Protein AF-A0A1V5XKZ0-F1 (afdb_monomer)

Solvent-accessible surface area (backbone atoms only — not comparable to full-atom values): 14444 Å² total; per-residue (Å²): 132,93,70,71,20,61,44,68,41,31,29,77,41,101,65,82,32,39,37,38,37,42,34,42,64,91,49,36,33,33,31,29,29,66,49,72,41,76,36,52,58,102,64,96,55,82,61,87,52,66,40,50,60,50,95,78,39,48,52,70,46,80,60,61,97,75,76,73,86,75,92,63,79,72,60,94,75,79,57,89,47,43,47,44,33,57,44,72,40,80,71,42,84,44,54,69,70,56,57,70,71,55,74,61,74,36,71,76,76,37,74,83,30,44,67,36,35,42,35,37,36,37,48,28,80,52,96,95,34,46,31,40,39,35,39,38,38,43,25,34,68,86,42,37,20,37,45,36,36,38,42,35,44,44,64,68,97,85,52,87,61,66,63,52,31,33,42,36,41,38,54,71,82,36,51,43,71,59,39,51,52,54,52,52,56,66,54,56,75,24,73,84,49,88,87,51,59,34,39,37,30,24,31,56,37,66,54,40,16,66,61,64,75,47,74,53,46,78,47,104,39,85,63,49,43,25,38,40,77,26,77,43,65,66,62,41,51,54,49,49,48,42,45,50,25,27,60,62,54,72,48,78,73,92,76,85,116

Radius of gyration: 18.71 Å; Cα contacts (8 Å, |Δi|>4): 512; chains: 1; bounding box: 61×32×50 Å

Foldseek 3Di:
DQDQQWAKFWDDDPDQKIWMWIGFQQFIKIWMFNDWAFDFAPDQAPDTHTQFCDPVQKDWDDDDPPPDDDPPPPPSPPHPGGATAGLIDDMDTDHVVVVVVDDHDCVPVQQRYQPKKKKKWAWAQDPNWIKIKMWMWGAGNVQKTKIKIKIFTDDPPPDDDSDTIMMIGMDPIDGNLVSLVVVLVSRVNRQPDLADKMKMFMPVQVSLCQLQVHSADADPGRGRRHMDIHNHPVSVVVSSVSVSCSSSVNDDDPPPD

Sequence (257 aa):
MNMNPLEVKAKQGQGNYTEIIIKIGSTVVGTRFDELIPCHFPIQTSQPVYVEIPPSGSKGSTSSFFAETAASSFPENDYPHSIRFPLYQRQENISLCHWEAFVSDASMALSQVPVIAIAAGALCLEADAVVRKYSVLPVWNDTSSVLVRLAVMQNQLSEASLNPPWQMTVSEGMPLCMGMEQFENNLAAADGNPQSPFELHFTPWLLGARLLGSEGKPIAHRVWQRAWTFDSAEEFFAALRRITGSLRGTVLPKDAA

pLDDT: mean 85.82, std 16.09, range [31.39, 98.38]

Mean predicted aligned error: 6.95 Å

Secondary structure (DSSP, 8-state):
----SEEEEEEE-SS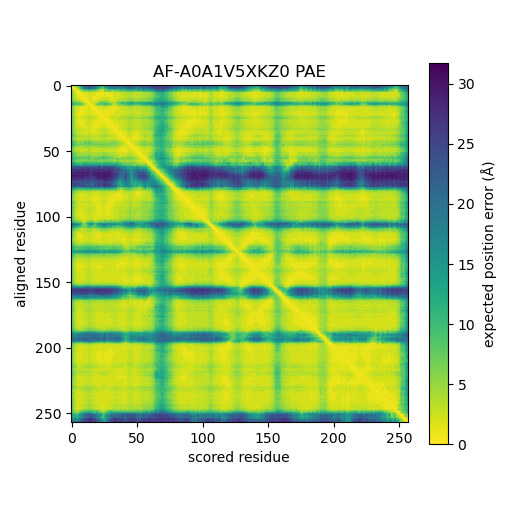S-EEEEEEETTEEEEEEES-EEE-B-S---SS--B-B--TTSEEEE---TT---------TTS-TTBPEEE--EEEEE--HHHHHHPPP--TTTTTTS-SEEEEEEEEEEETTEEEEEEEEEEE-TTSEE--EEEEEEEP-TT---SS--EEEEEPPPEEHHHHHHHHHHHHHTTTT-TTS-EEEEEESHHHHHHHHTS--EE-S-SS--EEEEESSHHHHHHHHHHHHHHHHT----TT--

Nearest PDB structures (foldseek):
  2erv-assembly1_A  TM=3.338E-01  e=1.791E+00  Pseudomonas aeruginosa
  6h3i-assembly1_F  TM=4.591E-01  e=3.980E+00  Flavobacterium johnsoniae
  2erv-assembly2_B  TM=2.990E-01  e=3.354E+00  Pseudomonas aeruginosa
  6ehc-assembly1_A  TM=2.347E-01  e=4.460E+00  Vibrio cholerae O395

Structure (mmCIF, N/CA/C/O backbone):
data_AF-A0A1V5XKZ0-F1
#
_entry.id   AF-A0A1V5XKZ0-F1
#
loop_
_atom_site.group_PDB
_atom_site.id
_atom_site.type_symbol
_atom_site.label_atom_id
_atom_site.label_alt_id
_atom_site.label_comp_id
_atom_site.label_asym_id
_atom_site.label_entity_id
_atom_site.label_seq_id
_atom_site.pdbx_PDB_ins_code
_atom_site.Cartn_x
_atom_site.Cartn_y
_atom_site.Cartn_z
_atom_site.occupancy
_atom_site.B_iso_or_equiv
_atom_site.auth_seq_id
_atom_site.auth_comp_id
_atom_site.auth_asym_id
_atom_site.auth_atom_id
_atom_site.pdbx_PDB_model_num
ATOM 1 N N . MET A 1 1 ? -24.364 13.087 -3.697 1.00 44.19 1 MET A N 1
ATOM 2 C CA . MET A 1 1 ? -23.698 13.089 -2.378 1.00 44.19 1 MET A CA 1
ATOM 3 C C . MET A 1 1 ? -22.302 12.534 -2.584 1.00 44.19 1 MET A C 1
ATOM 5 O O . MET A 1 1 ? -22.200 11.428 -3.096 1.00 44.19 1 MET A O 1
ATOM 9 N N . ASN A 1 2 ? -21.257 13.298 -2.262 1.00 46.00 2 ASN A N 1
ATOM 10 C CA . ASN A 1 2 ? -19.877 12.807 -2.291 1.00 46.00 2 ASN A CA 1
ATOM 11 C C . ASN A 1 2 ? -19.675 11.905 -1.071 1.00 46.00 2 ASN A C 1
ATOM 13 O O . ASN A 1 2 ? -19.368 12.394 0.012 1.00 46.00 2 ASN A O 1
ATOM 17 N N . MET A 1 3 ? -19.935 10.608 -1.218 1.00 62.16 3 MET A N 1
ATOM 18 C CA . MET A 1 3 ? -19.517 9.641 -0.210 1.00 62.16 3 MET A CA 1
ATOM 19 C C . MET A 1 3 ? -18.026 9.401 -0.400 1.00 62.16 3 MET A C 1
ATOM 21 O O . MET A 1 3 ? -17.629 8.871 -1.435 1.00 62.16 3 MET A O 1
ATOM 25 N N . ASN A 1 4 ? -17.215 9.802 0.580 1.00 75.62 4 ASN A N 1
ATOM 26 C CA . ASN A 1 4 ? -15.828 9.363 0.645 1.00 75.62 4 ASN A CA 1
ATOM 27 C C . ASN A 1 4 ? -15.840 7.832 0.743 1.00 75.62 4 ASN A C 1
ATOM 29 O O . ASN A 1 4 ? -16.394 7.292 1.699 1.00 75.62 4 ASN A O 1
ATOM 33 N N . PRO A 1 5 ? -15.302 7.120 -0.255 1.00 86.81 5 PRO A N 1
ATOM 34 C CA . PRO A 1 5 ? -15.421 5.670 -0.323 1.00 86.81 5 PRO A CA 1
ATOM 35 C C . PRO A 1 5 ? -14.547 4.971 0.715 1.00 86.81 5 PRO A C 1
ATOM 37 O O . PRO A 1 5 ? -14.863 3.841 1.064 1.00 86.81 5 PRO A O 1
ATOM 40 N N . LEU A 1 6 ? -13.494 5.636 1.204 1.00 94.19 6 LEU A N 1
ATOM 41 C CA . LEU A 1 6 ? -12.669 5.214 2.331 1.00 94.19 6 LEU A CA 1
ATOM 42 C C . LEU A 1 6 ? -13.085 5.997 3.578 1.00 94.19 6 LEU A C 1
ATOM 44 O O . LEU A 1 6 ? -12.958 7.220 3.623 1.00 94.19 6 LEU A O 1
ATOM 48 N N . GLU A 1 7 ? -13.532 5.279 4.599 1.00 95.00 7 GLU A N 1
ATOM 49 C CA . GLU A 1 7 ? -13.816 5.829 5.918 1.00 95.00 7 GLU A CA 1
ATOM 50 C C . GLU A 1 7 ? -13.025 5.050 6.967 1.00 95.00 7 GLU A C 1
ATOM 52 O O . GLU A 1 7 ? -12.935 3.820 6.919 1.00 95.00 7 GLU A O 1
ATOM 57 N N . VAL A 1 8 ? -12.469 5.763 7.943 1.00 95.56 8 VAL A N 1
ATOM 58 C CA . VAL A 1 8 ? -11.684 5.158 9.019 1.00 95.56 8 VAL A CA 1
ATOM 59 C C . VAL A 1 8 ? -12.182 5.661 10.359 1.00 95.56 8 VAL A C 1
ATOM 61 O O . VAL A 1 8 ? -12.339 6.862 10.568 1.00 95.56 8 VAL A O 1
ATOM 64 N N . LYS A 1 9 ? -12.399 4.726 11.279 1.00 95.50 9 LYS A N 1
ATOM 65 C CA . LYS A 1 9 ? -12.635 5.021 12.688 1.00 95.50 9 LYS A CA 1
ATOM 66 C C . LYS A 1 9 ? -11.536 4.370 13.497 1.00 95.50 9 LYS A C 1
ATOM 68 O O . LYS A 1 9 ? -11.186 3.218 13.254 1.00 95.50 9 LYS A O 1
ATOM 73 N N . ALA A 1 10 ? -11.025 5.095 14.476 1.00 95.50 10 ALA A N 1
ATOM 74 C CA . ALA A 1 10 ? -10.054 4.554 15.404 1.00 95.50 10 ALA A CA 1
ATOM 75 C C . ALA A 1 10 ? -10.334 5.005 16.824 1.00 95.50 10 ALA A C 1
ATOM 77 O O . ALA A 1 10 ? -10.844 6.111 17.054 1.00 95.50 10 ALA A O 1
ATOM 78 N N . LYS A 1 11 ? -9.979 4.129 17.756 1.00 94.00 11 LYS A N 1
ATOM 79 C CA . LYS A 1 11 ? -9.994 4.435 19.176 1.00 94.00 11 LYS A CA 1
ATOM 80 C C . LYS A 1 11 ? -8.808 3.811 19.890 1.00 94.00 11 LYS A C 1
ATOM 82 O O . LYS A 1 11 ? -8.291 2.774 19.462 1.00 94.00 11 LYS A O 1
ATOM 87 N N . GLN A 1 12 ? -8.390 4.425 20.988 1.00 94.00 12 GLN A N 1
ATOM 88 C CA . GLN A 1 12 ? -7.375 3.816 21.839 1.00 94.00 12 GLN A CA 1
ATOM 89 C C . GLN A 1 12 ? -7.975 2.603 22.567 1.00 94.00 12 GLN A C 1
ATOM 91 O O . GLN A 1 12 ? -9.005 2.704 23.233 1.00 94.00 12 GLN A O 1
ATOM 96 N N . GLY A 1 13 ? -7.349 1.435 22.419 1.00 88.50 13 GLY A N 1
ATOM 97 C CA . GLY A 1 13 ? -7.773 0.216 23.100 1.00 88.50 13 GLY A CA 1
ATOM 98 C C . GLY A 1 13 ? -7.395 0.211 24.582 1.00 88.50 13 GLY A C 1
ATOM 99 O O . GLY A 1 13 ? -6.635 1.053 25.060 1.00 88.50 13 GLY A O 1
ATOM 100 N N . GLN A 1 14 ? -7.886 -0.784 25.326 1.00 84.31 14 GLN A N 1
ATOM 101 C CA . GLN A 1 14 ? -7.415 -1.036 26.693 1.00 84.31 14 GLN A CA 1
ATOM 102 C C . GLN A 1 14 ? -5.980 -1.593 26.649 1.00 84.31 14 GLN A C 1
ATOM 104 O O . GLN A 1 14 ? -5.778 -2.803 26.564 1.00 84.31 14 GLN A O 1
ATOM 109 N N . GLY A 1 15 ? -4.988 -0.699 26.638 1.00 83.94 15 GLY A N 1
ATOM 110 C CA . GLY A 1 15 ? -3.559 -0.995 26.499 1.00 83.94 15 GLY A CA 1
ATOM 111 C C . GLY A 1 15 ? -2.843 0.009 25.585 1.00 83.94 15 GLY A C 1
ATOM 112 O O . GLY A 1 15 ? -3.398 1.043 25.217 1.00 83.94 15 GLY A O 1
ATOM 113 N N . ASN A 1 16 ? -1.614 -0.313 25.174 1.00 90.19 16 ASN A N 1
ATOM 114 C CA . ASN A 1 16 ? -0.818 0.512 24.251 1.00 90.19 16 ASN A CA 1
ATOM 115 C C . ASN A 1 16 ? -1.093 0.175 22.772 1.00 90.19 16 ASN A C 1
ATOM 117 O O . ASN A 1 16 ? -0.177 0.194 21.960 1.00 90.19 16 ASN A O 1
ATOM 121 N N . TYR A 1 17 ? -2.337 -0.166 22.419 1.00 94.00 17 TYR A N 1
ATOM 122 C CA . TYR A 1 17 ? -2.725 -0.440 21.032 1.00 94.00 17 TYR A CA 1
ATOM 123 C C . TYR A 1 17 ? -3.871 0.459 20.579 1.00 94.00 17 TYR A C 1
ATOM 125 O O . TYR A 1 17 ? -4.724 0.864 21.368 1.00 94.00 17 TYR A O 1
ATOM 133 N N . THR A 1 18 ? -3.914 0.719 19.282 1.00 95.19 18 THR A N 1
ATOM 134 C CA . THR A 1 18 ? -4.993 1.425 18.602 1.00 95.19 18 THR A CA 1
ATOM 135 C C . THR A 1 18 ? -5.876 0.407 17.889 1.00 95.19 18 THR A C 1
ATOM 137 O O . THR A 1 18 ? -5.391 -0.384 17.077 1.00 95.19 18 THR A O 1
ATOM 140 N N . GLU A 1 19 ? -7.174 0.412 18.193 1.00 96.25 19 GLU A N 1
ATOM 141 C CA . GLU A 1 19 ? -8.182 -0.288 17.392 1.00 96.25 19 GLU A CA 1
ATOM 142 C C . GLU A 1 19 ? -8.566 0.597 16.217 1.00 96.25 19 GLU A C 1
ATOM 144 O O . GLU A 1 19 ? -8.837 1.787 16.387 1.00 96.25 19 GLU A O 1
ATOM 149 N N . ILE A 1 20 ? -8.616 0.012 15.028 1.00 96.50 20 ILE A N 1
ATOM 150 C CA . ILE A 1 20 ? -8.974 0.712 13.803 1.00 96.50 20 ILE A CA 1
ATOM 151 C C . ILE A 1 20 ? -9.939 -0.152 13.006 1.00 96.50 20 ILE A C 1
ATOM 153 O O . ILE A 1 20 ? -9.721 -1.346 12.795 1.00 96.50 20 ILE A O 1
ATOM 157 N N . ILE A 1 21 ? -11.024 0.468 12.568 1.00 97.19 21 ILE A N 1
ATOM 158 C CA . ILE A 1 21 ? -11.946 -0.119 11.611 1.00 97.19 21 ILE A CA 1
ATOM 159 C C . ILE A 1 21 ? -11.829 0.696 10.328 1.00 97.19 21 ILE A C 1
ATOM 161 O O . ILE A 1 21 ? -11.804 1.928 10.355 1.00 97.19 21 ILE A O 1
ATOM 165 N N . ILE A 1 22 ? -11.707 -0.005 9.208 1.00 97.38 22 ILE A N 1
ATOM 166 C CA . ILE A 1 22 ? -11.555 0.578 7.881 1.00 97.38 22 ILE A CA 1
ATOM 167 C C . ILE A 1 22 ? -12.728 0.101 7.039 1.00 97.38 22 ILE A C 1
ATOM 169 O O . ILE A 1 22 ? -12.960 -1.104 6.906 1.00 97.38 22 ILE A O 1
ATOM 173 N N . LYS A 1 23 ? -13.459 1.054 6.467 1.00 96.62 23 LYS A N 1
ATOM 174 C CA . LYS A 1 23 ? -14.587 0.809 5.576 1.00 96.62 23 LYS A CA 1
ATOM 175 C C . LYS A 1 23 ? -14.255 1.296 4.169 1.00 96.62 23 LYS A C 1
ATOM 177 O O . LYS A 1 23 ? -13.906 2.459 3.989 1.00 96.62 23 LYS A O 1
ATOM 182 N N . ILE A 1 24 ? -14.390 0.404 3.185 1.00 95.12 24 ILE A N 1
ATOM 183 C CA . ILE A 1 24 ? -14.341 0.717 1.752 1.00 95.12 24 ILE A CA 1
ATOM 184 C C . ILE A 1 24 ? -15.622 0.212 1.090 1.00 95.12 24 ILE A C 1
ATOM 186 O O . ILE A 1 24 ? -15.827 -0.998 0.960 1.00 95.12 24 ILE A O 1
ATOM 190 N N . GLY A 1 25 ? -16.497 1.128 0.672 1.00 90.62 25 GLY A N 1
ATOM 191 C CA . GLY A 1 25 ? -17.820 0.757 0.161 1.00 90.62 25 GLY A CA 1
ATOM 192 C C . GLY A 1 25 ? -18.614 -0.033 1.210 1.00 90.62 25 GLY A C 1
ATOM 193 O O . GLY A 1 25 ? -18.912 0.492 2.281 1.00 90.62 25 GLY A O 1
ATOM 194 N N . SER A 1 26 ? -18.943 -1.297 0.927 1.00 90.06 26 SER A N 1
ATOM 195 C CA . SER A 1 26 ? -19.587 -2.211 1.889 1.00 90.06 26 SER A CA 1
ATOM 196 C C . SER A 1 26 ? -18.605 -3.103 2.658 1.00 90.06 26 SER A C 1
ATOM 198 O O . SER A 1 26 ? -19.022 -3.870 3.524 1.00 90.06 26 SER A O 1
ATOM 200 N N . THR A 1 27 ? -17.319 -3.075 2.309 1.00 94.94 27 THR A N 1
ATOM 201 C CA . THR A 1 27 ? -16.299 -3.893 2.967 1.00 94.94 27 THR A CA 1
ATOM 202 C C . THR A 1 27 ? -15.861 -3.192 4.236 1.00 94.94 27 THR A C 1
ATOM 204 O O . THR A 1 27 ? -15.415 -2.050 4.177 1.00 94.94 27 THR A O 1
ATOM 207 N N . VAL A 1 28 ? -15.957 -3.878 5.373 1.00 97.25 28 VAL A N 1
ATOM 208 C CA . VAL A 1 28 ? -15.540 -3.352 6.673 1.00 97.25 28 VAL A CA 1
ATOM 209 C C . VAL A 1 28 ? -14.592 -4.353 7.324 1.00 97.25 28 VAL A C 1
ATOM 211 O O . VAL A 1 28 ? -14.949 -5.511 7.549 1.00 97.25 28 VAL A O 1
ATOM 214 N N . VAL A 1 29 ? -13.377 -3.903 7.623 1.00 98.25 29 VAL A N 1
ATOM 215 C CA . VAL A 1 29 ? -12.345 -4.700 8.293 1.00 98.25 29 VAL A CA 1
ATOM 216 C C . VAL A 1 29 ? -11.951 -4.017 9.591 1.00 98.25 29 VAL A C 1
ATOM 218 O O . VAL A 1 29 ? -11.651 -2.826 9.607 1.00 98.25 29 VAL A O 1
ATOM 221 N N . GLY A 1 30 ? -11.952 -4.785 10.674 1.00 98.00 30 GLY A N 1
ATOM 222 C CA . GLY A 1 30 ? -11.417 -4.399 11.972 1.00 98.00 30 GLY A CA 1
ATOM 223 C C . GLY A 1 30 ? -10.013 -4.953 12.132 1.00 98.00 30 GLY A C 1
ATOM 224 O O . GLY A 1 30 ? -9.708 -6.058 11.688 1.00 98.00 30 GLY A O 1
ATOM 225 N N . THR A 1 31 ? -9.136 -4.170 12.738 1.00 97.81 31 THR A N 1
ATOM 226 C CA . THR A 1 31 ? -7.778 -4.584 13.070 1.00 97.81 31 THR A CA 1
ATOM 227 C C . THR A 1 31 ? -7.273 -3.746 14.236 1.00 97.81 31 THR A C 1
ATOM 229 O O . THR A 1 31 ? -7.920 -2.802 14.693 1.00 97.81 31 THR A O 1
ATOM 232 N N . ARG A 1 32 ? -6.086 -4.075 14.730 1.00 96.50 32 ARG A N 1
ATOM 233 C CA . ARG A 1 32 ? -5.374 -3.237 15.692 1.00 96.50 32 ARG A CA 1
ATOM 234 C C . ARG A 1 32 ? -3.886 -3.185 15.395 1.00 96.50 32 ARG A C 1
ATOM 236 O O . ARG A 1 32 ? -3.375 -4.050 14.686 1.00 96.50 32 ARG A O 1
ATOM 243 N N . PHE A 1 33 ? -3.204 -2.199 15.954 1.00 96.75 33 PHE A N 1
ATOM 244 C CA . PHE A 1 33 ? -1.746 -2.116 15.956 1.00 96.75 33 PHE A CA 1
ATOM 245 C C . PHE A 1 33 ? -1.263 -1.444 17.246 1.00 96.75 33 PHE A C 1
ATOM 247 O O . PHE A 1 33 ? -1.937 -0.572 17.784 1.00 96.75 33 PHE A O 1
ATOM 254 N N . ASP A 1 34 ? -0.109 -1.862 17.745 1.00 95.12 34 ASP A N 1
ATOM 255 C CA . ASP A 1 34 ? 0.613 -1.292 18.894 1.00 95.12 34 ASP A CA 1
ATOM 256 C C . ASP A 1 34 ? 2.014 -0.789 18.514 1.00 95.12 34 ASP A C 1
ATOM 258 O O . ASP A 1 34 ? 2.705 -0.167 19.318 1.00 95.12 34 ASP A O 1
ATOM 262 N N . GLU A 1 35 ? 2.425 -1.029 17.269 1.00 95.00 35 GLU A N 1
ATOM 263 C CA . GLU A 1 35 ? 3.752 -0.723 16.756 1.00 95.00 35 GLU A CA 1
ATOM 264 C C . GLU A 1 35 ? 3.641 -0.044 15.383 1.00 95.00 35 GLU A C 1
ATOM 266 O O . GLU A 1 35 ? 2.876 -0.474 14.511 1.00 95.00 35 GLU A O 1
ATOM 271 N N . LEU A 1 36 ? 4.436 1.012 15.187 1.00 95.06 36 LEU A N 1
ATOM 272 C CA . LEU A 1 36 ? 4.672 1.640 13.889 1.00 95.06 36 LEU A CA 1
ATOM 273 C C . LEU A 1 36 ? 6.102 1.329 13.449 1.00 95.06 36 LEU A C 1
ATOM 275 O O . LEU A 1 36 ? 7.051 1.744 14.118 1.00 95.06 36 LEU A O 1
ATOM 279 N N . ILE A 1 37 ? 6.278 0.672 12.308 1.00 94.81 37 ILE A N 1
ATOM 280 C CA . ILE A 1 37 ? 7.601 0.271 11.806 1.00 94.81 37 ILE A CA 1
ATOM 281 C C . ILE A 1 37 ? 7.936 0.970 10.490 1.00 94.81 37 ILE A C 1
ATOM 283 O O . ILE A 1 37 ? 7.023 1.205 9.696 1.00 94.81 37 ILE A O 1
ATOM 287 N N . PRO A 1 38 ? 9.210 1.302 10.216 1.00 93.94 38 PRO A N 1
ATOM 288 C CA . PRO A 1 38 ? 9.620 1.727 8.883 1.00 93.94 38 PRO A CA 1
ATOM 289 C C . PRO A 1 38 ? 9.199 0.682 7.845 1.00 93.94 38 PRO A C 1
ATOM 291 O O . PRO A 1 38 ? 9.487 -0.508 7.991 1.00 93.94 38 PRO A O 1
ATOM 294 N N . CYS A 1 39 ? 8.486 1.112 6.808 1.00 93.56 39 CYS A N 1
ATOM 295 C CA . CYS A 1 39 ? 8.091 0.215 5.732 1.00 93.56 39 CYS A CA 1
ATOM 296 C C . CYS A 1 39 ? 9.188 0.146 4.680 1.00 93.56 39 CYS A C 1
ATOM 298 O O . CYS A 1 39 ? 9.821 1.149 4.364 1.00 93.56 39 CYS A O 1
ATOM 300 N N . HIS A 1 40 ? 9.399 -1.039 4.129 1.00 94.44 40 HIS A N 1
ATOM 301 C CA . HIS A 1 40 ? 10.309 -1.272 3.023 1.00 94.44 40 HIS A CA 1
ATOM 302 C C . HIS A 1 40 ? 9.530 -1.770 1.813 1.00 94.44 40 HIS A C 1
ATOM 304 O O . HIS A 1 40 ? 8.434 -2.322 1.939 1.00 94.44 40 HIS A O 1
ATOM 310 N N . PHE A 1 41 ? 10.068 -1.527 0.621 1.00 95.25 41 PHE A N 1
ATOM 311 C CA . PHE A 1 41 ? 9.483 -2.062 -0.598 1.00 95.25 41 PHE A CA 1
ATOM 312 C C . PHE A 1 41 ? 9.446 -3.603 -0.518 1.00 95.25 41 PHE A C 1
ATOM 314 O O . PHE A 1 41 ? 10.365 -4.202 0.052 1.00 95.25 41 PHE A O 1
ATOM 321 N N . PRO A 1 42 ? 8.412 -4.263 -1.078 1.00 92.81 42 PRO A N 1
ATOM 322 C CA . PRO A 1 42 ? 8.283 -5.723 -1.084 1.00 92.81 42 PRO A CA 1
ATOM 323 C C . PRO A 1 42 ? 9.240 -6.363 -2.105 1.00 92.81 42 PRO A C 1
ATOM 325 O O . PRO A 1 42 ? 8.823 -7.021 -3.053 1.00 92.81 42 PRO A O 1
ATOM 328 N N . ILE A 1 43 ? 10.540 -6.133 -1.943 1.00 89.12 43 ILE A N 1
ATOM 329 C CA . ILE A 1 43 ? 11.585 -6.589 -2.861 1.00 89.12 43 ILE A CA 1
ATOM 330 C C . ILE A 1 43 ? 12.573 -7.478 -2.126 1.00 89.12 43 ILE A C 1
ATOM 332 O O . ILE A 1 43 ? 12.806 -7.323 -0.928 1.00 89.12 43 ILE A O 1
ATOM 336 N N . GLN A 1 44 ? 13.176 -8.403 -2.863 1.00 82.38 44 GLN A N 1
ATOM 337 C CA . GLN A 1 44 ? 14.261 -9.231 -2.357 1.00 82.38 44 GLN A CA 1
ATOM 338 C C . GLN A 1 44 ? 15.593 -8.593 -2.751 1.00 82.38 44 GLN A C 1
ATOM 340 O O . GLN A 1 44 ? 16.054 -8.734 -3.880 1.00 82.38 44 GLN A O 1
ATOM 345 N N . THR A 1 45 ? 16.195 -7.871 -1.814 1.00 80.81 45 THR A N 1
ATOM 346 C CA . THR A 1 45 ? 17.528 -7.263 -1.925 1.00 80.81 45 THR A CA 1
ATOM 347 C C . THR A 1 45 ? 18.350 -7.634 -0.695 1.00 80.81 45 THR A C 1
ATOM 349 O O . THR A 1 45 ? 17.788 -8.022 0.330 1.00 80.81 45 THR A O 1
ATOM 352 N N . SER A 1 46 ? 19.683 -7.531 -0.766 1.00 79.44 46 SER A N 1
ATOM 353 C CA . SER A 1 46 ? 20.534 -7.866 0.390 1.00 79.44 46 SER A CA 1
ATOM 354 C C . SER A 1 46 ? 20.304 -6.934 1.593 1.00 79.44 46 SER A C 1
ATOM 356 O O . SER A 1 46 ? 20.486 -7.337 2.741 1.00 79.44 46 SER A O 1
ATOM 358 N N . GLN A 1 47 ? 19.854 -5.704 1.326 1.00 83.06 47 GLN A N 1
ATOM 359 C CA . GLN A 1 47 ? 19.453 -4.707 2.315 1.00 83.06 47 GLN A CA 1
ATOM 360 C C . GLN A 1 47 ? 18.055 -4.169 1.991 1.00 83.06 47 GLN A C 1
ATOM 362 O O . GLN A 1 47 ? 17.739 -4.006 0.809 1.00 83.06 47 GLN A O 1
ATOM 367 N N . PRO A 1 48 ? 17.214 -3.872 2.998 1.00 87.81 48 PRO A N 1
ATOM 368 C CA . PRO A 1 48 ? 15.885 -3.323 2.764 1.00 87.81 48 PRO A CA 1
ATOM 369 C C . PRO A 1 48 ? 15.973 -1.926 2.140 1.00 87.81 48 PRO A C 1
ATOM 371 O O . PRO A 1 48 ? 16.724 -1.068 2.602 1.00 87.81 48 PRO A O 1
ATOM 374 N N . VAL A 1 49 ? 15.157 -1.677 1.116 1.00 90.81 49 VAL A N 1
ATOM 375 C CA . VAL A 1 49 ? 14.939 -0.328 0.580 1.00 90.81 49 VAL A CA 1
ATOM 376 C C . VAL A 1 49 ? 13.690 0.236 1.245 1.00 90.81 49 VAL A C 1
ATOM 378 O O . VAL A 1 49 ? 12.594 -0.282 1.034 1.00 90.81 49 VAL A O 1
ATOM 381 N N . TYR A 1 50 ? 13.847 1.265 2.076 1.00 93.56 50 TYR A N 1
ATOM 382 C CA . TYR A 1 50 ? 12.736 1.867 2.815 1.00 93.56 50 TYR A CA 1
ATOM 383 C C . TYR A 1 50 ? 11.841 2.721 1.914 1.00 93.56 50 TYR A C 1
ATOM 385 O O . TYR A 1 50 ? 12.306 3.359 0.977 1.00 93.56 50 TYR A O 1
ATOM 393 N N . VAL A 1 51 ? 10.545 2.745 2.208 1.00 95.25 51 VAL A N 1
ATOM 394 C CA . VAL A 1 51 ? 9.586 3.675 1.612 1.00 95.25 51 VAL A CA 1
ATOM 395 C C . VAL A 1 51 ? 9.746 5.012 2.332 1.00 95.25 51 VAL A C 1
ATOM 397 O O . VAL A 1 51 ? 9.489 5.105 3.532 1.00 95.25 51 VAL A O 1
ATOM 400 N N . GLU A 1 52 ? 10.186 6.046 1.621 1.00 94.12 52 GLU A N 1
ATOM 401 C CA . GLU A 1 52 ? 10.511 7.350 2.208 1.00 94.12 52 GLU A CA 1
ATOM 402 C C . GLU A 1 52 ? 10.102 8.516 1.298 1.00 94.12 52 GLU A C 1
ATOM 404 O O . GLU A 1 52 ? 9.911 8.348 0.092 1.00 94.12 52 GLU A O 1
ATOM 409 N N . ILE A 1 53 ? 9.971 9.707 1.891 1.00 91.50 53 ILE A N 1
ATOM 410 C CA . ILE A 1 53 ? 9.732 10.970 1.178 1.00 91.50 53 ILE A CA 1
ATOM 411 C C . ILE A 1 53 ? 11.043 11.773 1.194 1.00 91.50 53 ILE A C 1
ATOM 413 O O . ILE A 1 53 ? 11.276 12.539 2.132 1.00 91.50 53 ILE A O 1
ATOM 417 N N . PRO A 1 54 ? 11.949 11.588 0.216 1.00 87.31 54 PRO A N 1
ATOM 418 C CA . PRO A 1 54 ? 13.214 12.317 0.193 1.00 87.31 54 PRO A CA 1
ATOM 419 C C . PRO A 1 54 ? 12.981 13.837 0.095 1.00 87.31 54 PRO A C 1
ATOM 421 O O . PRO A 1 54 ? 12.118 14.260 -0.676 1.00 87.31 54 PRO A O 1
ATOM 424 N N . PRO A 1 55 ? 13.782 14.679 0.781 1.00 86.69 55 PRO A N 1
ATOM 425 C CA . PRO A 1 55 ? 13.634 16.140 0.730 1.00 86.69 55 PRO A CA 1
ATOM 426 C C . PRO A 1 55 ? 13.711 16.734 -0.685 1.00 86.69 55 PRO A C 1
ATOM 428 O O . PRO A 1 55 ? 13.085 17.748 -0.970 1.00 86.69 55 PRO A O 1
ATOM 431 N N . SER A 1 56 ? 14.468 16.095 -1.580 1.00 87.50 56 SER A N 1
ATOM 432 C CA . SER A 1 56 ? 14.637 16.465 -2.992 1.00 87.50 56 SER A CA 1
ATOM 433 C C . SER A 1 56 ? 13.591 15.849 -3.932 1.00 87.50 56 SER A C 1
ATOM 435 O O . SER A 1 56 ? 13.728 15.967 -5.147 1.00 87.50 56 SER A O 1
ATOM 437 N N . GLY A 1 57 ? 12.605 15.106 -3.417 1.00 89.38 57 GLY A N 1
ATOM 438 C CA . GLY A 1 57 ? 11.628 14.363 -4.228 1.00 89.38 57 GLY A CA 1
ATOM 439 C C . GLY A 1 57 ? 12.192 13.118 -4.936 1.00 89.38 57 GLY A C 1
ATOM 440 O O . GLY A 1 57 ? 11.447 12.319 -5.502 1.00 89.38 57 GLY A O 1
ATOM 441 N N . SER A 1 58 ? 13.508 12.903 -4.885 1.00 90.38 58 SER A N 1
ATOM 442 C CA . SER A 1 58 ? 14.176 11.727 -5.446 1.00 90.38 58 SER A CA 1
ATOM 443 C C . SER A 1 58 ? 15.438 11.359 -4.668 1.00 90.38 58 SER A C 1
ATOM 445 O O . SER A 1 58 ? 16.067 12.215 -4.045 1.00 90.38 58 SER A O 1
ATOM 447 N N . LYS A 1 59 ? 15.800 10.076 -4.704 1.00 89.88 59 LYS A N 1
ATOM 448 C CA . LYS A 1 59 ? 17.013 9.503 -4.105 1.00 89.88 59 LYS A CA 1
ATOM 449 C C . LYS A 1 59 ? 17.451 8.310 -4.945 1.00 89.88 59 LYS A C 1
ATOM 451 O O . LYS A 1 59 ? 16.606 7.602 -5.475 1.00 89.88 59 LYS A O 1
ATOM 456 N N . GLY A 1 60 ? 18.743 8.049 -5.069 1.00 83.06 60 GLY A N 1
ATOM 457 C CA . GLY A 1 60 ? 19.227 6.865 -5.776 1.00 83.06 60 GLY A CA 1
ATOM 458 C C . GLY A 1 60 ? 20.467 6.285 -5.123 1.00 83.06 60 GLY A C 1
ATOM 459 O O . GLY A 1 60 ? 21.158 6.969 -4.368 1.00 83.06 60 GLY A O 1
ATOM 460 N N . SER A 1 61 ? 20.740 5.025 -5.432 1.00 80.62 61 SER A N 1
ATOM 461 C CA . SER A 1 61 ? 21.994 4.359 -5.118 1.00 80.62 61 SER A CA 1
ATOM 462 C C . SER A 1 61 ? 22.641 3.908 -6.417 1.00 80.62 61 SER A C 1
ATOM 464 O O . SER A 1 61 ? 22.098 3.083 -7.154 1.00 80.62 61 SER A O 1
ATOM 466 N N . THR A 1 62 ? 23.809 4.470 -6.707 1.00 71.00 62 THR A N 1
ATOM 467 C CA . THR A 1 62 ? 24.713 3.942 -7.722 1.00 71.00 62 THR A CA 1
ATOM 468 C C . THR A 1 62 ? 25.575 2.894 -7.034 1.00 71.00 62 THR A C 1
ATOM 470 O O . THR A 1 62 ? 26.453 3.248 -6.245 1.00 71.00 62 THR A O 1
ATOM 473 N N . SER A 1 63 ? 25.312 1.612 -7.270 1.00 59.84 63 SER A N 1
ATOM 474 C CA . SER A 1 63 ? 26.136 0.544 -6.706 1.00 59.84 63 SER A CA 1
ATOM 475 C C . SER A 1 63 ? 27.570 0.674 -7.217 1.00 59.84 63 SER A C 1
ATOM 477 O O . SER A 1 63 ? 27.866 0.339 -8.362 1.00 59.84 63 SER A O 1
ATOM 479 N N . SER A 1 64 ? 28.476 1.173 -6.377 1.00 49.41 64 SER A N 1
ATOM 480 C CA . SER A 1 64 ? 29.908 1.072 -6.638 1.00 49.41 64 SER A CA 1
ATOM 481 C C . SER A 1 64 ? 30.322 -0.382 -6.437 1.00 49.41 64 SER A C 1
ATOM 483 O O . SER A 1 64 ? 30.166 -0.923 -5.344 1.00 49.41 64 SER A O 1
ATOM 485 N N . PHE A 1 65 ? 30.897 -0.990 -7.476 1.00 46.84 65 PHE A N 1
ATOM 486 C CA . PHE A 1 65 ? 31.424 -2.364 -7.507 1.00 46.84 65 PHE A CA 1
ATOM 487 C C . PHE A 1 65 ? 32.463 -2.696 -6.405 1.00 46.84 65 PHE A C 1
ATOM 489 O O . PHE A 1 65 ? 32.884 -3.840 -6.299 1.00 46.84 65 PHE A O 1
ATOM 496 N N . PHE A 1 66 ? 32.857 -1.726 -5.568 1.00 45.88 66 PHE A N 1
ATOM 497 C CA . PHE A 1 66 ? 33.866 -1.852 -4.507 1.00 45.88 66 PHE A CA 1
ATOM 498 C C . PHE A 1 66 ? 33.325 -1.717 -3.073 1.00 45.88 66 PHE A C 1
ATOM 500 O O . PHE A 1 66 ? 34.111 -1.552 -2.144 1.00 45.88 66 PHE A O 1
ATOM 507 N N . ALA A 1 67 ? 32.012 -1.785 -2.841 1.00 43.81 67 ALA A N 1
ATOM 508 C CA . ALA A 1 67 ? 31.476 -1.818 -1.476 1.00 43.81 67 ALA A CA 1
ATOM 509 C C . ALA A 1 67 ? 31.494 -3.247 -0.894 1.00 43.81 67 ALA A C 1
ATOM 511 O O . ALA A 1 67 ? 30.467 -3.785 -0.481 1.00 43.81 67 ALA A O 1
ATOM 512 N N . GLU A 1 68 ? 32.671 -3.876 -0.879 1.00 45.16 68 GLU A N 1
ATOM 513 C CA . GLU A 1 68 ? 32.929 -5.012 0.002 1.00 45.16 68 GLU A CA 1
ATOM 514 C C . GLU A 1 68 ? 33.062 -4.500 1.443 1.00 45.16 68 GLU A C 1
ATOM 516 O O . GLU A 1 68 ? 33.737 -3.511 1.723 1.00 45.16 68 GLU A O 1
ATOM 521 N N . THR A 1 69 ? 32.448 -5.225 2.378 1.00 44.56 69 THR A N 1
ATOM 522 C CA . THR A 1 69 ? 32.643 -5.103 3.833 1.00 44.56 69 THR A CA 1
ATOM 523 C C . THR A 1 69 ? 32.256 -3.772 4.485 1.00 44.56 69 THR A C 1
ATOM 525 O O . THR A 1 69 ? 33.086 -3.016 4.974 1.00 44.56 69 THR A O 1
ATOM 528 N N . ALA A 1 70 ? 30.955 -3.593 4.699 1.00 41.66 70 ALA A N 1
ATOM 529 C CA . ALA A 1 70 ? 30.495 -3.112 5.996 1.00 41.66 70 ALA A CA 1
ATOM 530 C C . ALA A 1 70 ? 29.173 -3.797 6.340 1.00 41.66 70 ALA A C 1
ATOM 532 O O . ALA A 1 70 ? 28.100 -3.386 5.905 1.00 41.66 70 ALA A O 1
ATOM 533 N N . ALA A 1 71 ? 29.247 -4.831 7.179 1.00 41.41 71 ALA A N 1
ATOM 534 C CA . ALA A 1 71 ? 28.153 -5.167 8.079 1.00 41.41 71 ALA A CA 1
ATOM 535 C C . ALA A 1 71 ? 28.018 -4.025 9.106 1.00 41.41 71 ALA A C 1
ATOM 537 O O . ALA A 1 71 ? 28.265 -4.203 10.294 1.00 41.41 71 ALA A O 1
ATOM 538 N N . SER A 1 72 ? 27.712 -2.813 8.642 1.00 41.62 72 SER A N 1
ATOM 539 C CA . SER A 1 72 ? 27.241 -1.759 9.517 1.00 41.62 72 SER A CA 1
ATOM 540 C C . SER A 1 72 ? 25.788 -2.090 9.790 1.00 41.62 72 SER A C 1
ATOM 542 O O . SER A 1 72 ? 24.941 -2.005 8.902 1.00 41.62 72 SER A O 1
ATOM 544 N N . SER A 1 73 ? 25.512 -2.502 11.021 1.00 42.19 73 SER A N 1
ATOM 545 C CA . SER A 1 73 ? 24.221 -2.269 11.648 1.00 42.19 73 SER A CA 1
ATOM 546 C C . SER A 1 73 ? 23.826 -0.823 11.348 1.00 42.19 73 SER A C 1
ATOM 548 O O . SER A 1 73 ? 24.352 0.093 11.981 1.00 42.19 73 SER A O 1
ATOM 550 N N . PHE A 1 74 ? 22.995 -0.603 10.327 1.00 46.66 74 PHE A N 1
ATOM 551 C CA . PHE A 1 74 ? 22.414 0.710 10.097 1.00 46.66 74 PHE A CA 1
ATOM 552 C C . PHE A 1 74 ? 21.667 1.046 11.382 1.00 46.66 74 PHE A C 1
ATOM 554 O O . PHE A 1 74 ? 20.813 0.252 11.794 1.00 46.66 74 PHE A O 1
ATOM 561 N N . PRO A 1 75 ? 22.030 2.128 12.084 1.00 48.88 75 PRO A N 1
ATOM 562 C CA . PRO A 1 75 ? 21.294 2.499 13.270 1.00 48.88 75 PRO A CA 1
ATOM 563 C C . PRO A 1 75 ? 19.844 2.728 12.835 1.00 48.88 75 PRO A C 1
ATOM 565 O O . PRO A 1 75 ? 19.578 3.423 11.857 1.00 48.88 75 PRO A O 1
ATOM 568 N N . GLU A 1 76 ? 18.900 2.135 13.563 1.00 51.03 76 GLU A N 1
ATOM 569 C CA . GLU A 1 76 ? 17.444 2.230 13.339 1.00 51.03 76 GLU A CA 1
ATOM 570 C C . GLU A 1 76 ? 16.928 3.686 13.219 1.00 51.03 76 GLU A C 1
ATOM 572 O O . GLU A 1 76 ? 15.794 3.919 12.805 1.00 51.03 76 GLU A O 1
ATOM 577 N N . ASN A 1 77 ? 17.778 4.669 13.539 1.00 51.75 77 ASN A N 1
ATOM 578 C CA . ASN A 1 77 ? 17.531 6.105 13.502 1.00 51.75 77 ASN A CA 1
ATOM 579 C C . ASN A 1 77 ? 17.959 6.825 12.201 1.00 51.75 77 ASN A C 1
ATOM 581 O O . ASN A 1 77 ? 17.72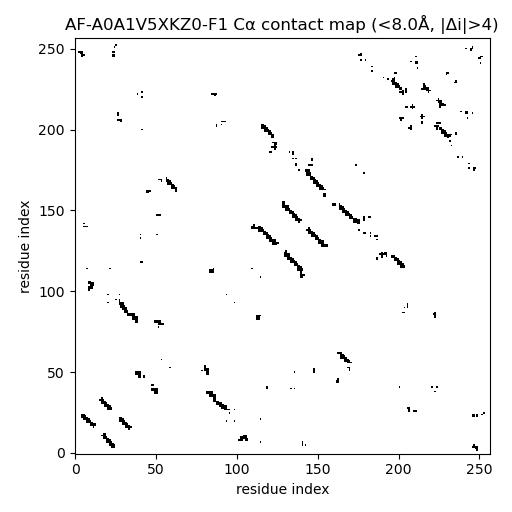0 8.026 12.100 1.00 51.75 77 ASN A O 1
ATOM 585 N N . ASP A 1 78 ? 18.550 6.154 11.204 1.00 57.09 78 ASP A N 1
ATOM 586 C CA . ASP A 1 78 ? 19.135 6.826 10.019 1.00 57.09 78 ASP A CA 1
ATOM 587 C C . ASP A 1 78 ? 18.155 7.141 8.870 1.00 57.09 78 ASP A C 1
ATOM 589 O O . ASP A 1 78 ? 18.558 7.666 7.830 1.00 57.09 78 ASP A O 1
ATOM 593 N N . TYR A 1 79 ? 16.853 6.889 9.042 1.00 68.75 79 TYR A N 1
ATOM 594 C CA . TYR A 1 79 ? 15.840 7.189 8.018 1.00 68.75 79 TYR A CA 1
ATOM 595 C C . TYR A 1 79 ? 14.777 8.165 8.538 1.00 68.75 79 TYR A C 1
ATOM 597 O O . TYR A 1 79 ? 13.609 7.782 8.684 1.00 68.75 79 TYR A O 1
ATOM 605 N N . PRO A 1 80 ? 15.142 9.440 8.794 1.00 78.06 80 PRO A N 1
ATOM 606 C CA . PRO A 1 80 ? 14.227 10.444 9.348 1.00 78.06 80 PRO A CA 1
ATOM 607 C C . PRO A 1 80 ? 13.018 10.731 8.445 1.00 78.06 80 PRO A C 1
ATOM 609 O O . PRO A 1 80 ? 12.027 11.290 8.904 1.00 78.06 80 PRO A O 1
ATOM 612 N N . HIS A 1 81 ? 13.086 10.331 7.173 1.00 87.19 81 HIS A N 1
ATOM 613 C CA . HIS A 1 81 ? 12.030 10.518 6.179 1.00 87.19 81 HIS A CA 1
ATOM 614 C C . HIS A 1 81 ? 11.296 9.222 5.806 1.00 87.19 81 HIS A C 1
ATOM 616 O O . HIS A 1 81 ? 10.494 9.223 4.868 1.00 87.19 81 HIS A O 1
ATOM 622 N N . SER A 1 82 ? 11.570 8.115 6.508 1.00 91.81 82 SER A N 1
ATOM 623 C CA . SER A 1 82 ? 10.857 6.857 6.284 1.00 91.81 82 SER A CA 1
ATOM 624 C C . SER A 1 82 ? 9.392 6.976 6.693 1.00 91.81 82 SER A C 1
ATOM 626 O O . SER A 1 82 ? 9.050 7.494 7.758 1.00 91.81 82 SER A O 1
ATOM 628 N N . ILE A 1 83 ? 8.509 6.462 5.841 1.00 94.19 83 ILE A N 1
ATOM 629 C CA . ILE A 1 83 ? 7.091 6.355 6.154 1.00 94.19 83 ILE A CA 1
ATOM 630 C C . ILE A 1 83 ? 6.922 5.147 7.074 1.00 94.19 83 ILE A C 1
ATOM 632 O O . ILE A 1 83 ? 7.252 4.011 6.712 1.00 94.19 83 ILE A O 1
ATOM 636 N N . ARG A 1 84 ? 6.408 5.390 8.282 1.00 95.25 84 ARG A N 1
ATOM 637 C CA . ARG A 1 84 ? 6.135 4.331 9.257 1.00 95.25 84 ARG A CA 1
ATOM 638 C C . ARG A 1 84 ? 4.722 3.803 9.076 1.00 95.25 84 ARG A C 1
ATOM 640 O O . ARG A 1 84 ? 3.770 4.566 8.957 1.00 95.25 84 ARG A O 1
ATOM 647 N N . PHE A 1 85 ? 4.607 2.486 9.081 1.00 96.19 85 PHE A N 1
ATOM 648 C CA . PHE A 1 85 ? 3.374 1.762 8.847 1.00 96.19 85 PHE A CA 1
ATOM 649 C C . PHE A 1 85 ? 2.906 1.050 10.111 1.00 96.19 85 PHE A C 1
ATOM 651 O O . PHE A 1 85 ? 3.741 0.506 10.841 1.00 96.19 85 PHE A O 1
ATOM 658 N N . PRO A 1 86 ? 1.587 0.983 10.343 1.00 96.69 86 PRO A N 1
ATOM 659 C CA . PRO A 1 86 ? 1.019 0.101 11.346 1.00 96.69 86 PRO A CA 1
ATOM 660 C C . PRO A 1 86 ? 1.388 -1.355 11.099 1.00 96.69 86 PRO A C 1
ATOM 662 O O . PRO A 1 86 ? 1.171 -1.895 10.009 1.00 96.69 86 PRO A O 1
ATOM 665 N N . LEU A 1 87 ? 1.884 -2.024 12.137 1.00 97.19 87 LEU A N 1
ATOM 666 C CA . LEU A 1 87 ? 1.975 -3.475 12.131 1.00 97.19 87 LEU A CA 1
ATOM 667 C C . LEU A 1 87 ? 0.611 -4.064 12.508 1.00 97.19 87 LEU A C 1
ATOM 669 O O . LEU A 1 87 ? 0.320 -4.314 13.676 1.00 97.19 87 LEU A O 1
ATOM 673 N N . TYR A 1 88 ? -0.248 -4.253 11.507 1.00 97.75 88 TYR A N 1
ATOM 674 C CA . TYR A 1 88 ? -1.606 -4.740 11.729 1.00 97.75 88 TYR A CA 1
ATOM 675 C C . TYR A 1 88 ? -1.648 -6.180 12.256 1.00 97.75 88 TYR A C 1
ATOM 677 O O . TYR A 1 88 ? -1.091 -7.112 11.669 1.00 97.75 88 TYR A O 1
ATOM 685 N N . GLN A 1 89 ? -2.402 -6.362 13.338 1.00 96.75 89 GLN A N 1
ATOM 686 C CA . GLN A 1 89 ? -2.656 -7.627 14.020 1.00 96.75 89 GLN A CA 1
ATOM 687 C C . GLN A 1 89 ? -4.162 -7.885 14.128 1.00 96.75 89 GLN A C 1
ATOM 689 O O . GLN A 1 89 ? -4.952 -6.945 14.192 1.00 96.75 89 GLN A O 1
ATOM 694 N N . ARG A 1 90 ? -4.549 -9.163 14.261 1.00 95.38 90 ARG A N 1
ATOM 695 C CA . ARG A 1 90 ? -5.945 -9.591 14.492 1.00 95.38 90 ARG A CA 1
ATOM 696 C C . ARG A 1 90 ? -6.932 -8.955 13.502 1.00 95.38 90 ARG A C 1
ATOM 698 O O . ARG A 1 90 ? -7.913 -8.343 13.902 1.00 95.38 90 ARG A O 1
ATOM 705 N N . GLN A 1 91 ? -6.629 -9.074 12.214 1.00 97.69 91 GLN A N 1
ATOM 706 C CA . GLN A 1 91 ? -7.503 -8.575 11.156 1.00 97.69 91 GLN A CA 1
ATOM 707 C C . GLN A 1 91 ? -8.738 -9.469 11.037 1.00 97.69 91 GLN A C 1
ATOM 709 O O . GLN A 1 91 ? -8.604 -10.681 10.866 1.00 97.69 91 GLN A O 1
ATOM 714 N N . GLU A 1 92 ? -9.924 -8.872 11.100 1.00 97.88 92 GLU A N 1
ATOM 715 C CA . GLU A 1 92 ? -11.204 -9.576 11.038 1.00 97.88 92 GLU A CA 1
ATOM 716 C C . GLU A 1 92 ? -12.255 -8.802 10.233 1.00 97.88 92 GLU A C 1
ATOM 718 O O . GLU A 1 92 ? -12.183 -7.582 10.070 1.00 97.88 92 GLU A O 1
ATOM 723 N N . ASN A 1 93 ? -13.244 -9.523 9.701 1.00 97.38 93 ASN A N 1
ATOM 724 C CA . ASN A 1 93 ? -14.391 -8.895 9.053 1.00 97.38 93 ASN A CA 1
ATOM 725 C C . ASN A 1 93 ? -15.325 -8.345 10.129 1.00 97.38 93 ASN A C 1
ATOM 727 O O . ASN A 1 93 ? -15.690 -9.062 11.059 1.00 97.38 93 ASN A O 1
ATOM 731 N N . ILE A 1 94 ? -15.752 -7.099 9.966 1.00 97.50 94 ILE A N 1
ATOM 732 C CA . ILE A 1 94 ? -16.657 -6.436 10.900 1.00 97.50 94 ILE A CA 1
ATOM 733 C C . ILE A 1 94 ? -17.996 -6.198 10.207 1.00 97.50 94 ILE A C 1
ATOM 735 O O . ILE A 1 94 ? -18.059 -5.922 9.012 1.00 97.50 94 ILE A O 1
ATOM 739 N N . SER A 1 95 ? -19.096 -6.327 10.946 1.00 96.00 95 SER A N 1
ATOM 740 C CA . SER A 1 95 ? -20.421 -6.018 10.408 1.00 96.00 95 SER A CA 1
ATOM 741 C C . SER A 1 95 ? -20.624 -4.506 10.277 1.00 96.00 95 SER A C 1
ATOM 743 O O . SER A 1 95 ? -20.078 -3.720 11.053 1.00 96.00 95 SER A O 1
ATOM 745 N N . LEU A 1 96 ? -21.471 -4.082 9.337 1.00 94.69 96 LEU A N 1
ATOM 746 C CA . LEU A 1 96 ? -21.803 -2.663 9.179 1.00 94.69 96 LEU A CA 1
ATOM 747 C C . LEU A 1 96 ? -22.428 -2.068 10.455 1.00 94.69 96 LEU A C 1
ATOM 749 O O . LEU A 1 96 ? -22.082 -0.959 10.842 1.00 94.69 96 LEU A O 1
ATOM 753 N N . CYS A 1 97 ? -23.263 -2.837 11.159 1.00 95.75 97 CYS A N 1
ATOM 754 C CA . CYS A 1 97 ? -23.852 -2.430 12.438 1.00 95.75 97 CYS A CA 1
ATOM 755 C C . CYS A 1 97 ? -22.777 -2.145 13.504 1.00 95.75 97 CYS A C 1
ATOM 757 O O . CYS A 1 97 ? -22.831 -1.128 14.196 1.00 95.75 97 CYS A O 1
ATOM 759 N N . HIS A 1 98 ? -21.748 -2.995 13.604 1.00 95.75 98 HIS A N 1
ATOM 760 C CA . HIS A 1 98 ? -20.631 -2.745 14.517 1.00 95.75 98 HIS A CA 1
ATOM 761 C C . HIS A 1 98 ? -19.840 -1.499 14.096 1.00 95.75 98 HIS A C 1
ATOM 763 O O . HIS A 1 98 ? -19.472 -0.695 14.949 1.00 95.75 98 HIS A O 1
ATOM 769 N N . TRP A 1 99 ? -19.607 -1.302 12.794 1.00 95.12 99 TRP A N 1
ATOM 770 C CA . TRP A 1 99 ? -18.986 -0.079 12.282 1.00 95.12 99 TRP A CA 1
ATOM 771 C C . TRP A 1 99 ? -19.764 1.176 12.678 1.00 95.12 99 TRP A C 1
ATOM 773 O O . TRP A 1 99 ? -19.166 2.139 13.154 1.00 95.12 99 TRP A O 1
ATOM 783 N N . GLU A 1 100 ? -21.082 1.183 12.495 1.00 95.31 100 GLU A N 1
ATOM 784 C CA . GLU A 1 100 ? -21.951 2.314 12.829 1.00 95.31 100 GLU A CA 1
ATOM 785 C C . GLU A 1 100 ? -21.905 2.629 14.326 1.00 95.31 100 GLU A C 1
ATOM 787 O O . GLU A 1 100 ? -21.718 3.789 14.694 1.00 95.31 100 GLU A O 1
ATOM 792 N N . ALA A 1 101 ? -21.960 1.593 15.168 1.00 95.62 101 ALA A N 1
ATOM 793 C CA . ALA A 1 101 ? -21.871 1.709 16.621 1.00 95.62 101 ALA A CA 1
ATOM 794 C C . ALA A 1 101 ? -20.475 2.114 17.132 1.00 95.62 101 ALA A C 1
ATOM 796 O O . ALA A 1 101 ? -20.341 2.558 18.273 1.00 95.62 101 ALA A O 1
ATOM 797 N N . PHE A 1 102 ? -19.425 1.963 16.321 1.00 94.56 102 PHE A N 1
ATOM 798 C CA . PHE A 1 102 ? -18.068 2.300 16.733 1.00 94.56 102 PHE A CA 1
ATOM 799 C C . PHE A 1 102 ? -17.894 3.820 16.855 1.00 94.56 102 PHE A C 1
ATOM 801 O O . PHE A 1 102 ? -18.072 4.568 15.886 1.00 94.56 102 PHE A O 1
ATOM 808 N N . VAL A 1 103 ? -17.510 4.274 18.048 1.00 93.19 103 VAL A N 1
ATOM 809 C CA . VAL A 1 103 ? -17.222 5.681 18.354 1.00 93.19 103 VAL A CA 1
ATOM 810 C C . VAL A 1 103 ? -15.726 5.926 18.177 1.00 93.19 103 VAL A C 1
ATOM 812 O O . VAL A 1 103 ? -14.911 5.241 18.789 1.00 93.19 103 VAL A O 1
ATOM 815 N N . SER A 1 104 ? -15.366 6.880 17.316 1.00 91.62 104 SER A N 1
ATOM 816 C CA . SER A 1 104 ? -13.967 7.252 17.088 1.00 91.62 104 SER A CA 1
ATOM 817 C C . SER A 1 104 ? -13.530 8.324 18.084 1.00 91.62 104 SER A C 1
ATOM 819 O O . SER A 1 104 ? -14.224 9.327 18.231 1.00 91.62 104 SER A O 1
ATOM 821 N N . ASP A 1 105 ? -12.363 8.150 18.705 1.00 86.19 105 ASP A N 1
ATOM 822 C CA . ASP A 1 105 ? -11.750 9.150 19.597 1.00 86.19 105 ASP A CA 1
ATOM 823 C C . ASP A 1 105 ? -10.290 9.498 19.230 1.00 86.19 105 ASP A C 1
ATOM 825 O O . ASP A 1 105 ? -9.745 10.482 19.724 1.00 86.19 105 ASP A O 1
ATOM 829 N N . ALA A 1 106 ? -9.671 8.764 18.296 1.00 71.00 106 ALA A N 1
ATOM 830 C CA . ALA A 1 106 ? -8.241 8.863 17.989 1.00 71.00 106 ALA A CA 1
ATOM 831 C C . ALA A 1 106 ? -7.898 9.675 16.718 1.00 71.00 106 ALA A C 1
ATOM 833 O O . ALA A 1 106 ? -6.895 9.391 16.060 1.00 71.00 106 ALA A O 1
ATOM 834 N N . SER A 1 107 ? -8.698 10.683 16.334 1.00 65.50 107 SER A N 1
ATOM 835 C CA . SER A 1 107 ? -8.531 11.338 15.016 1.00 65.50 107 SER A CA 1
ATOM 836 C C . SER A 1 107 ? -7.160 12.004 14.818 1.00 65.50 107 SER A C 1
ATOM 838 O O . SER A 1 107 ? -6.615 11.948 13.716 1.00 65.50 107 SER A O 1
ATOM 840 N N . MET A 1 108 ? -6.550 12.556 15.878 1.00 63.00 108 MET A N 1
ATOM 841 C CA . MET A 1 108 ? -5.225 13.182 15.772 1.00 63.00 108 MET A CA 1
ATOM 842 C C . MET A 1 108 ? -4.099 12.159 15.557 1.00 63.00 108 MET A C 1
ATOM 844 O O . MET A 1 108 ? -3.151 12.445 14.823 1.00 63.00 108 MET A O 1
ATOM 848 N N . ALA A 1 109 ? -4.210 10.964 16.150 1.00 73.62 109 ALA A N 1
ATOM 849 C CA . ALA A 1 109 ? -3.152 9.949 16.138 1.00 73.62 109 ALA A CA 1
ATOM 850 C C . ALA A 1 109 ? -2.931 9.337 14.746 1.00 73.62 109 ALA A C 1
ATOM 852 O O . ALA A 1 109 ? -1.831 8.888 14.437 1.00 73.62 109 ALA A O 1
ATOM 853 N N . LEU A 1 110 ? -3.958 9.354 13.891 1.00 87.12 110 LEU A N 1
ATOM 854 C CA . LEU A 1 110 ? -3.880 8.809 12.535 1.00 87.12 110 LEU A CA 1
ATOM 855 C C . LEU A 1 110 ? -3.456 9.823 11.469 1.00 87.12 110 LEU A C 1
ATOM 857 O O . LEU A 1 110 ? -3.169 9.420 10.349 1.00 87.12 110 LEU A O 1
ATOM 861 N N . SER A 1 111 ? -3.370 11.118 11.791 1.00 88.19 111 SER A N 1
ATOM 862 C CA . SER A 1 111 ? -3.077 12.152 10.781 1.00 88.19 111 SER A CA 1
ATOM 863 C C . SER A 1 111 ? -1.707 11.993 10.106 1.00 88.19 111 SER A C 1
ATOM 865 O O . SER A 1 111 ? -1.518 12.445 8.985 1.00 88.19 111 SER A O 1
ATOM 867 N N . GLN A 1 112 ? -0.757 11.331 10.773 1.00 90.38 112 GLN A N 1
ATOM 868 C CA . GLN A 1 112 ? 0.594 11.074 10.261 1.00 90.38 112 GLN A CA 1
ATOM 869 C C . GLN A 1 112 ? 0.812 9.612 9.850 1.00 90.38 112 GLN A C 1
ATOM 871 O O . GLN A 1 112 ? 1.895 9.256 9.391 1.00 90.38 112 GLN A O 1
ATOM 876 N N . VAL A 1 113 ? -0.198 8.753 10.005 1.00 93.94 113 VAL A N 1
ATOM 877 C CA . VAL A 1 113 ? -0.062 7.303 9.852 1.00 93.94 113 VAL A CA 1
ATOM 878 C C . VAL A 1 113 ? -0.893 6.834 8.657 1.00 93.94 113 VAL A C 1
ATOM 880 O O . VAL A 1 113 ? -2.118 6.980 8.686 1.00 93.94 113 VAL A O 1
ATOM 883 N N . PRO A 1 114 ? -0.276 6.229 7.625 1.00 96.75 114 PRO A N 1
ATOM 884 C CA . PRO A 1 114 ? -1.028 5.587 6.558 1.00 96.75 114 PRO A CA 1
ATOM 885 C C . PRO A 1 114 ? -1.952 4.508 7.126 1.00 96.75 114 PRO A C 1
ATOM 887 O O . PRO A 1 114 ? -1.525 3.643 7.892 1.00 96.75 114 PRO A O 1
ATOM 890 N N . VAL A 1 115 ? -3.223 4.562 6.741 1.00 97.00 115 VAL A N 1
ATOM 891 C CA . VAL A 1 115 ? -4.269 3.628 7.185 1.00 97.00 115 VAL A CA 1
ATOM 892 C C . VAL A 1 115 ? -4.443 2.458 6.227 1.00 97.00 115 VAL A C 1
ATOM 894 O O . VAL A 1 115 ? -4.923 1.399 6.620 1.00 97.00 115 VAL A O 1
ATOM 897 N N . ILE A 1 116 ? -4.058 2.646 4.966 1.00 97.75 116 ILE A N 1
ATOM 898 C CA . ILE A 1 116 ? -3.908 1.579 3.984 1.00 97.75 116 ILE A CA 1
ATOM 899 C C . ILE A 1 116 ? -2.674 1.867 3.128 1.00 97.75 116 ILE A C 1
ATOM 901 O O . ILE A 1 116 ? -2.261 3.019 2.976 1.00 97.75 116 ILE A O 1
ATOM 905 N N . ALA A 1 117 ? -2.110 0.832 2.516 1.00 98.19 117 ALA A N 1
ATOM 906 C CA . ALA A 1 117 ? -1.281 1.018 1.335 1.00 98.19 117 ALA A CA 1
ATOM 907 C C . ALA A 1 117 ? -1.395 -0.132 0.359 1.00 98.19 117 ALA A C 1
ATOM 909 O O . ALA A 1 117 ? -1.661 -1.280 0.724 1.00 98.19 117 ALA A O 1
ATOM 910 N N . ILE A 1 118 ? -1.111 0.221 -0.886 1.00 98.38 118 ILE A N 1
ATOM 911 C CA . ILE A 1 118 ? -1.028 -0.690 -2.012 1.00 98.38 118 ILE A CA 1
ATOM 912 C C . ILE A 1 118 ? 0.413 -0.655 -2.492 1.00 98.38 118 ILE A C 1
ATOM 914 O O . ILE A 1 118 ? 0.967 0.426 -2.689 1.00 98.38 118 ILE A O 1
ATOM 918 N N . ALA A 1 119 ? 1.019 -1.819 -2.683 1.00 98.25 119 ALA A N 1
ATOM 919 C CA . ALA A 1 119 ? 2.298 -1.919 -3.364 1.00 98.25 119 ALA A CA 1
ATOM 920 C C . ALA A 1 119 ? 2.170 -2.827 -4.578 1.00 98.25 119 ALA A C 1
ATOM 922 O O . ALA A 1 119 ? 1.445 -3.815 -4.531 1.00 98.25 119 ALA A O 1
ATOM 923 N N . ALA A 1 120 ? 2.865 -2.507 -5.658 1.00 97.12 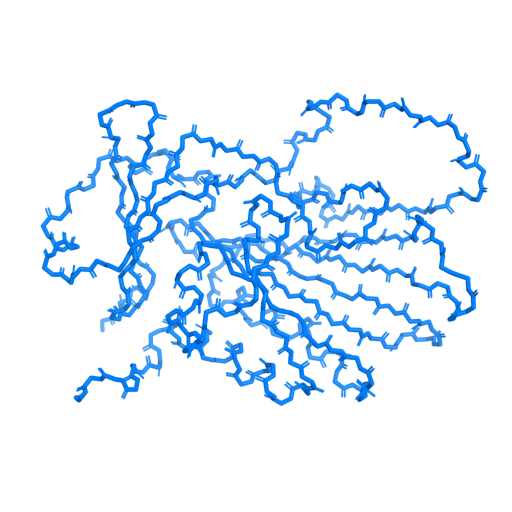120 ALA A N 1
ATOM 924 C CA . ALA A 1 120 ? 2.910 -3.352 -6.838 1.00 97.12 120 ALA A CA 1
ATOM 925 C C . ALA A 1 120 ? 4.313 -3.401 -7.422 1.00 97.12 120 ALA A C 1
ATOM 927 O O . ALA A 1 120 ? 5.070 -2.436 -7.301 1.00 97.12 120 ALA A O 1
ATOM 928 N N . GLY A 1 121 ? 4.631 -4.525 -8.052 1.00 93.94 121 GLY A N 1
ATOM 929 C CA . GLY A 1 121 ? 5.878 -4.764 -8.758 1.00 93.94 121 GLY A CA 1
ATOM 930 C C . GLY A 1 121 ? 5.610 -5.279 -10.166 1.00 93.94 121 GLY A C 1
ATOM 931 O O . GLY A 1 121 ? 4.750 -6.138 -10.355 1.00 93.94 121 GLY A O 1
ATOM 932 N N . ALA A 1 122 ? 6.359 -4.771 -11.139 1.00 91.12 122 ALA A N 1
ATOM 933 C CA . ALA A 1 122 ? 6.334 -5.239 -12.519 1.00 91.12 122 ALA A CA 1
ATOM 934 C C . ALA A 1 122 ? 7.745 -5.214 -13.119 1.00 91.12 122 ALA A C 1
ATOM 936 O O . ALA A 1 122 ? 8.567 -4.356 -12.775 1.00 91.12 122 ALA A O 1
ATOM 937 N N . LEU A 1 123 ? 8.036 -6.158 -14.014 1.00 86.94 123 LEU A N 1
ATOM 938 C CA . LEU A 1 123 ? 9.270 -6.144 -14.794 1.00 86.94 123 LEU A CA 1
ATOM 939 C C . LEU A 1 123 ? 9.048 -5.365 -16.091 1.00 86.94 123 LEU A C 1
ATOM 941 O O . LEU A 1 123 ? 8.087 -5.610 -16.812 1.00 86.94 123 LEU A O 1
ATOM 945 N N . CYS A 1 124 ? 9.967 -4.463 -16.401 1.00 82.94 124 CYS A N 1
ATOM 946 C CA . CYS A 1 124 ? 9.955 -3.628 -17.592 1.00 82.94 124 CYS A CA 1
ATOM 947 C C . CYS A 1 124 ? 11.250 -3.834 -18.380 1.00 82.94 124 CYS A C 1
ATOM 949 O O . CYS A 1 124 ? 12.297 -4.147 -17.809 1.00 82.94 124 CYS A O 1
ATOM 951 N N . LEU A 1 125 ? 11.187 -3.599 -19.688 1.00 80.56 125 LEU A N 1
ATOM 952 C CA . LEU A 1 125 ? 12.368 -3.443 -20.532 1.00 80.56 125 LEU A CA 1
ATOM 953 C C . LEU A 1 125 ? 12.521 -1.957 -20.863 1.00 80.56 125 LEU A C 1
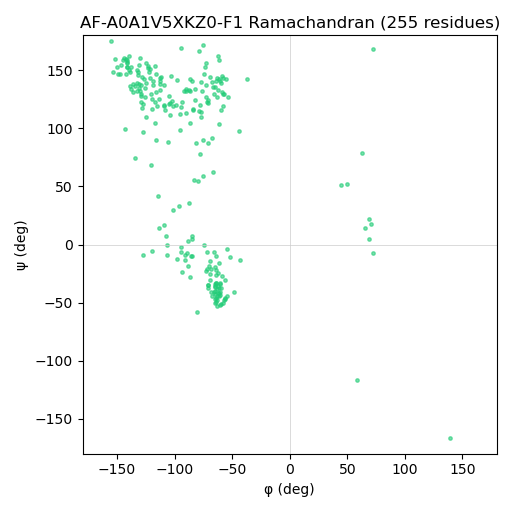ATOM 955 O O . LEU A 1 125 ? 11.614 -1.360 -21.439 1.00 80.56 125 LEU A O 1
ATOM 959 N N . GLU A 1 126 ? 13.651 -1.360 -20.490 1.00 80.81 126 GLU A N 1
ATOM 960 C CA . GLU A 1 126 ? 13.974 0.040 -20.780 1.00 80.81 126 GLU A CA 1
ATOM 961 C C . GLU A 1 126 ? 15.354 0.122 -21.427 1.00 80.81 126 GLU A C 1
ATOM 963 O O . GLU A 1 126 ? 16.339 -0.239 -20.793 1.00 80.81 126 GLU A O 1
ATOM 968 N N . ALA A 1 127 ? 15.432 0.605 -22.675 1.00 76.62 127 ALA A N 1
ATOM 969 C CA . ALA A 1 127 ? 16.695 0.839 -23.390 1.00 76.62 127 ALA A CA 1
ATOM 970 C C . ALA A 1 127 ? 17.708 -0.325 -23.254 1.00 76.62 127 ALA A C 1
ATOM 972 O O . ALA A 1 127 ? 18.851 -0.120 -22.856 1.00 76.62 127 ALA A O 1
ATOM 973 N N . ASP A 1 128 ? 17.248 -1.548 -23.545 1.00 76.06 128 ASP A N 1
ATOM 974 C CA . ASP A 1 128 ? 18.002 -2.813 -23.466 1.00 76.06 128 ASP A CA 1
ATOM 975 C C . ASP A 1 128 ? 18.379 -3.301 -22.051 1.00 76.06 128 ASP A C 1
ATOM 977 O O . ASP A 1 128 ? 19.036 -4.334 -21.905 1.00 76.06 128 ASP A O 1
ATOM 981 N N . ALA A 1 129 ? 17.919 -2.620 -20.997 1.00 79.75 129 ALA A N 1
ATOM 982 C CA . ALA A 1 129 ? 18.058 -3.055 -19.612 1.00 79.75 129 ALA A CA 1
ATOM 983 C C . ALA A 1 129 ? 16.750 -3.641 -19.061 1.00 79.75 129 ALA A C 1
ATOM 985 O O . ALA A 1 129 ? 15.644 -3.178 -19.356 1.00 79.75 129 ALA A O 1
ATOM 986 N N . VAL A 1 130 ? 16.887 -4.654 -18.204 1.00 83.88 130 VAL A N 1
ATOM 987 C CA . VAL A 1 130 ? 15.775 -5.189 -17.420 1.00 83.88 130 VAL A CA 1
ATOM 988 C C . VAL A 1 130 ? 15.625 -4.322 -16.173 1.00 83.88 130 VAL A C 1
ATOM 990 O O . VAL A 1 130 ? 16.516 -4.264 -15.327 1.00 83.88 130 VAL A O 1
ATOM 993 N N . VAL A 1 131 ? 14.494 -3.636 -16.044 1.00 87.69 131 VAL A N 1
ATOM 994 C CA . VAL A 1 131 ? 14.202 -2.760 -14.905 1.00 87.69 131 VAL A CA 1
ATOM 995 C C . VAL A 1 131 ? 13.002 -3.312 -14.160 1.00 87.69 131 VAL A C 1
ATOM 997 O O . VAL A 1 131 ? 11.917 -3.429 -14.723 1.00 87.69 131 VAL A O 1
ATOM 1000 N N . ARG A 1 132 ? 13.153 -3.609 -12.869 1.00 89.62 132 ARG A N 1
ATOM 1001 C CA . ARG A 1 132 ? 12.004 -3.945 -12.025 1.00 89.62 132 ARG A CA 1
ATOM 1002 C C . ARG A 1 132 ? 11.463 -2.674 -11.391 1.00 89.62 132 ARG A C 1
ATOM 1004 O O . ARG A 1 132 ? 12.141 -2.036 -10.585 1.00 89.62 132 ARG A O 1
ATOM 1011 N N . LYS A 1 133 ? 10.250 -2.292 -11.781 1.00 92.44 133 LYS A N 1
ATOM 1012 C CA . LYS A 1 133 ? 9.544 -1.147 -11.214 1.00 92.44 133 LYS A CA 1
ATOM 1013 C C . LYS A 1 133 ? 8.688 -1.610 -10.056 1.00 92.44 133 LYS A C 1
ATOM 1015 O O . LYS A 1 133 ? 7.915 -2.553 -10.183 1.00 92.44 133 LYS A O 1
ATOM 1020 N N . TYR A 1 134 ? 8.785 -0.887 -8.958 1.00 95.12 134 TYR A N 1
ATOM 1021 C CA . TYR A 1 134 ? 7.911 -1.016 -7.815 1.00 95.12 134 TYR A CA 1
ATOM 1022 C C . TYR A 1 134 ? 7.244 0.316 -7.520 1.00 95.12 134 TYR A C 1
ATOM 1024 O O . TYR A 1 134 ? 7.784 1.395 -7.765 1.00 95.12 134 TYR A O 1
ATOM 1032 N N . SER A 1 135 ? 6.033 0.246 -7.001 1.00 96.94 135 SER A N 1
ATOM 1033 C CA . SER A 1 135 ? 5.261 1.401 -6.569 1.00 96.94 135 SER A CA 1
ATOM 1034 C C . SER A 1 135 ? 4.626 1.091 -5.238 1.00 96.94 135 SER A C 1
ATOM 1036 O O . SER A 1 135 ? 4.117 -0.007 -5.055 1.00 96.94 135 SER A O 1
ATOM 1038 N N . VAL A 1 136 ? 4.645 2.057 -4.331 1.00 98.31 136 VAL A N 1
ATOM 1039 C CA . VAL A 1 136 ? 3.922 2.026 -3.064 1.00 98.31 136 VAL A CA 1
ATOM 1040 C C . VAL A 1 136 ? 3.069 3.284 -3.002 1.00 98.31 136 VAL A C 1
ATOM 1042 O O . VAL A 1 136 ? 3.578 4.390 -3.178 1.00 98.31 136 VAL A O 1
ATOM 1045 N N . LEU A 1 137 ? 1.777 3.106 -2.754 1.00 98.31 137 LEU A N 1
ATOM 1046 C CA . LEU A 1 137 ? 0.803 4.172 -2.558 1.00 98.31 137 LEU A CA 1
ATOM 1047 C C . LEU A 1 137 ? 0.267 4.088 -1.121 1.00 98.31 137 LEU A C 1
ATOM 1049 O O . LEU A 1 137 ? -0.701 3.361 -0.877 1.00 98.31 137 LEU A O 1
ATOM 1053 N N . PRO A 1 138 ? 0.901 4.768 -0.149 1.00 98.06 138 PRO A N 1
ATOM 1054 C CA . PRO A 1 138 ? 0.329 4.979 1.168 1.00 98.06 138 PRO A CA 1
ATOM 1055 C C . PRO A 1 138 ? -0.854 5.940 1.080 1.00 98.06 138 PRO A C 1
ATOM 1057 O O . PRO A 1 138 ? -0.837 6.896 0.301 1.00 98.06 138 PRO A O 1
ATOM 1060 N N . VAL A 1 139 ? -1.869 5.687 1.899 1.00 97.56 139 VAL A N 1
ATOM 1061 C CA . VAL A 1 139 ? -3.091 6.488 1.961 1.00 97.56 139 VAL A CA 1
ATOM 1062 C C . VAL A 1 139 ? -3.409 6.787 3.418 1.00 97.56 139 VAL A C 1
ATOM 1064 O O . VAL A 1 139 ? -3.404 5.879 4.254 1.00 97.56 139 VAL A O 1
ATOM 1067 N N . TRP A 1 140 ? -3.699 8.048 3.720 1.00 96.69 140 TRP A N 1
ATOM 1068 C CA . TRP A 1 140 ? -4.046 8.524 5.058 1.00 96.69 140 TRP A CA 1
ATOM 1069 C C . TRP A 1 140 ? -5.563 8.559 5.269 1.00 96.69 140 TRP A C 1
ATOM 1071 O O . TRP A 1 140 ? -6.359 8.372 4.346 1.00 96.69 140 TRP A O 1
ATOM 1081 N N . ASN A 1 141 ? -5.977 8.757 6.522 1.00 94.50 141 ASN A N 1
ATOM 1082 C CA . ASN A 1 141 ? -7.389 8.764 6.915 1.00 94.50 141 ASN A CA 1
ATOM 1083 C C . ASN A 1 141 ? -8.200 9.912 6.289 1.00 94.50 141 ASN A C 1
ATOM 1085 O O . ASN A 1 141 ? -9.418 9.806 6.181 1.00 94.50 141 ASN A O 1
ATOM 1089 N N . ASP A 1 142 ? -7.536 10.984 5.864 1.00 93.19 142 ASP A N 1
ATOM 1090 C CA . ASP A 1 142 ? -8.119 12.116 5.143 1.00 93.19 142 ASP A CA 1
ATOM 1091 C C . ASP A 1 142 ? -8.213 11.881 3.625 1.00 93.19 142 ASP A C 1
ATOM 1093 O O . ASP A 1 142 ? -8.584 12.787 2.881 1.00 93.19 142 ASP A O 1
ATOM 1097 N N . THR A 1 143 ? -7.906 10.665 3.158 1.00 94.25 143 THR A N 1
ATOM 1098 C CA . THR A 1 143 ? -7.847 10.263 1.743 1.00 94.25 143 THR A CA 1
ATOM 1099 C C . THR A 1 143 ? -6.746 10.947 0.928 1.00 94.25 143 THR A C 1
ATOM 1101 O O . THR A 1 143 ? -6.741 10.854 -0.303 1.00 94.25 143 THR A O 1
ATOM 1104 N N . SER A 1 144 ? -5.783 11.598 1.584 1.00 96.12 144 SER A N 1
ATOM 1105 C CA . SER A 1 144 ? -4.535 11.994 0.937 1.00 96.12 144 SER A CA 1
ATOM 1106 C C . SER A 1 144 ? -3.644 10.773 0.684 1.00 96.12 144 SER A C 1
ATOM 1108 O O . SER A 1 144 ? -3.778 9.720 1.315 1.00 96.12 144 SER A O 1
ATOM 1110 N N . SER A 1 145 ? -2.754 10.894 -0.294 1.00 97.25 145 SER A N 1
ATOM 1111 C CA . SER A 1 145 ? -1.833 9.843 -0.715 1.00 97.25 145 SER A CA 1
ATOM 1112 C C . SER A 1 145 ? -0.556 10.436 -1.303 1.00 97.25 145 SER A C 1
ATOM 1114 O O . SER A 1 145 ? -0.541 11.579 -1.760 1.00 97.25 145 SER A O 1
ATOM 1116 N N . VAL A 1 146 ? 0.508 9.638 -1.325 1.00 97.25 146 VAL A N 1
ATOM 1117 C CA . VAL A 1 146 ? 1.745 9.921 -2.068 1.00 97.25 146 VAL A CA 1
ATOM 1118 C C . VAL A 1 146 ? 2.120 8.679 -2.856 1.00 97.25 146 VAL A C 1
ATOM 1120 O O . VAL A 1 146 ? 1.900 7.566 -2.395 1.00 97.25 146 VAL A O 1
ATOM 1123 N N . LEU A 1 147 ? 2.700 8.833 -4.037 1.00 97.88 147 LEU A N 1
ATOM 1124 C CA . LEU A 1 147 ? 3.190 7.712 -4.821 1.00 97.88 147 LEU A CA 1
ATOM 1125 C C . LEU A 1 147 ? 4.708 7.649 -4.719 1.00 97.88 147 LEU A C 1
ATOM 1127 O O . LEU A 1 147 ? 5.406 8.506 -5.259 1.00 97.88 147 LEU A O 1
ATOM 1131 N N . VAL A 1 148 ? 5.210 6.613 -4.050 1.00 97.69 148 VAL A N 1
ATOM 1132 C CA . VAL A 1 148 ? 6.641 6.324 -3.951 1.00 97.69 148 VAL A CA 1
ATOM 1133 C C . VAL A 1 148 ? 6.983 5.246 -4.972 1.00 97.69 148 VAL A C 1
ATOM 1135 O O . VAL A 1 148 ? 6.430 4.147 -4.946 1.00 97.69 148 VAL A O 1
ATOM 1138 N N . ARG A 1 149 ? 7.881 5.558 -5.899 1.00 96.62 149 ARG A N 1
ATOM 1139 C CA . ARG A 1 149 ? 8.286 4.680 -7.000 1.00 96.62 149 ARG A CA 1
ATOM 1140 C C . ARG A 1 149 ? 9.728 4.263 -6.798 1.00 96.62 149 ARG A C 1
ATOM 1142 O O . ARG A 1 149 ? 10.552 5.098 -6.440 1.00 96.62 149 ARG A O 1
ATOM 1149 N N . LEU A 1 150 ? 10.032 3.007 -7.089 1.00 95.12 150 LEU A N 1
ATOM 1150 C CA . LEU A 1 150 ? 11.380 2.460 -7.068 1.00 95.12 150 LEU A CA 1
ATOM 1151 C C . LEU A 1 150 ? 11.649 1.745 -8.391 1.00 95.12 150 LEU A C 1
ATOM 1153 O O . LEU A 1 150 ? 10.926 0.825 -8.756 1.00 95.12 150 LEU A O 1
ATOM 1157 N N . ALA A 1 151 ? 12.691 2.153 -9.099 1.00 92.75 151 ALA A N 1
ATOM 1158 C CA . ALA A 1 151 ? 13.221 1.448 -10.254 1.00 92.75 151 ALA A CA 1
ATOM 1159 C C . ALA A 1 151 ? 14.505 0.733 -9.833 1.00 92.75 151 ALA A C 1
ATOM 1161 O O . ALA A 1 151 ? 15.439 1.376 -9.358 1.00 92.75 151 ALA A O 1
ATOM 1162 N N . VAL A 1 152 ? 14.541 -0.587 -9.987 1.00 90.12 152 VAL A N 1
ATOM 1163 C CA . VAL A 1 152 ? 15.710 -1.422 -9.700 1.00 90.12 152 VAL A CA 1
ATOM 1164 C C . VAL A 1 152 ? 16.289 -1.895 -11.026 1.00 90.12 152 VAL A C 1
ATOM 1166 O O . VAL A 1 152 ? 15.622 -2.619 -11.767 1.00 90.12 152 VAL A O 1
ATOM 1169 N N . MET A 1 153 ? 17.514 -1.476 -11.334 1.00 87.62 153 MET A N 1
ATOM 1170 C CA . MET A 1 153 ? 18.195 -1.828 -12.579 1.00 87.62 153 MET A CA 1
ATOM 1171 C C . MET A 1 153 ? 18.871 -3.188 -12.421 1.00 87.62 153 MET A C 1
ATOM 1173 O O . MET A 1 153 ? 19.776 -3.348 -11.602 1.00 87.62 153 MET A O 1
ATOM 1177 N N . GLN A 1 154 ? 18.437 -4.175 -13.200 1.00 77.44 154 GLN A N 1
ATOM 1178 C CA . GLN A 1 154 ? 19.113 -5.462 -13.292 1.00 77.44 154 GLN A CA 1
ATOM 1179 C C . GLN A 1 154 ? 20.064 -5.416 -14.490 1.00 77.44 154 GLN A C 1
ATOM 1181 O O . GLN A 1 154 ? 19.641 -5.241 -15.634 1.00 77.44 154 GLN A O 1
ATOM 1186 N N . ASN A 1 155 ? 21.364 -5.567 -14.222 1.00 65.19 155 ASN A N 1
ATOM 1187 C CA . ASN A 1 155 ? 22.336 -5.847 -15.278 1.00 65.19 155 ASN A CA 1
ATOM 1188 C C . ASN A 1 155 ? 21.966 -7.189 -15.942 1.00 65.19 155 ASN A C 1
ATOM 1190 O O . ASN A 1 155 ? 21.226 -7.975 -15.352 1.00 65.19 155 ASN A O 1
ATOM 1194 N N . GLN A 1 156 ? 22.429 -7.421 -17.176 1.00 57.47 156 GLN A N 1
ATOM 1195 C CA . GLN A 1 156 ? 22.060 -8.578 -18.010 1.00 57.47 156 GLN A CA 1
ATOM 1196 C C . GLN A 1 156 ? 21.889 -9.891 -17.218 1.00 57.47 156 GLN A C 1
ATOM 1198 O O . GLN A 1 156 ? 22.660 -10.175 -16.303 1.00 57.47 156 GLN A O 1
ATOM 1203 N N . LEU A 1 157 ? 20.898 -10.698 -17.629 1.00 54.03 157 LEU A N 1
ATOM 1204 C CA . LEU A 1 157 ? 20.361 -11.921 -16.991 1.00 54.03 157 LEU A CA 1
ATOM 1205 C C . LEU A 1 157 ? 21.380 -12.933 -16.412 1.00 54.03 157 LEU A C 1
ATOM 1207 O O . LEU A 1 157 ? 20.972 -13.835 -15.685 1.00 54.03 157 LEU A O 1
ATOM 1211 N N . SER A 1 158 ? 22.672 -12.829 -16.727 1.00 51.53 158 SER A N 1
ATOM 1212 C CA . SER A 1 158 ? 23.723 -13.747 -16.282 1.00 51.53 158 SER A CA 1
ATOM 1213 C C . SER A 1 158 ? 24.376 -13.401 -14.938 1.00 51.53 158 SER A C 1
ATOM 1215 O O . SER A 1 158 ? 24.978 -14.291 -14.344 1.00 51.53 158 SER A O 1
ATOM 1217 N N . GLU A 1 159 ? 24.267 -12.168 -14.427 1.00 53.66 159 GLU A N 1
ATOM 1218 C CA . GLU A 1 159 ? 24.875 -11.783 -13.140 1.00 53.66 159 GLU A CA 1
ATOM 1219 C C . GLU A 1 159 ? 23.848 -11.143 -12.201 1.00 53.66 159 GLU A C 1
ATOM 1221 O O . GLU A 1 159 ? 23.560 -9.946 -12.255 1.00 53.66 159 GLU A O 1
ATOM 1226 N N . ALA A 1 160 ? 23.299 -11.952 -11.293 1.00 57.59 160 ALA A N 1
ATOM 1227 C CA . ALA A 1 160 ? 22.481 -11.456 -10.195 1.00 57.59 160 ALA A CA 1
ATOM 1228 C C . ALA A 1 160 ? 23.363 -10.655 -9.220 1.00 57.59 160 ALA A C 1
ATOM 1230 O O . ALA A 1 160 ? 23.959 -11.211 -8.297 1.00 57.59 160 ALA A O 1
ATOM 1231 N N . SER A 1 161 ? 23.460 -9.339 -9.423 1.00 64.50 161 SER A N 1
ATOM 1232 C CA . SER A 1 161 ? 24.060 -8.452 -8.425 1.00 64.50 161 SER A CA 1
ATOM 1233 C C . SER A 1 161 ? 23.222 -8.494 -7.148 1.00 64.50 161 SER A C 1
ATOM 1235 O O . SER A 1 161 ? 22.017 -8.249 -7.180 1.00 64.50 161 SER A O 1
ATOM 1237 N N . LEU A 1 162 ? 23.864 -8.766 -6.009 1.00 67.19 16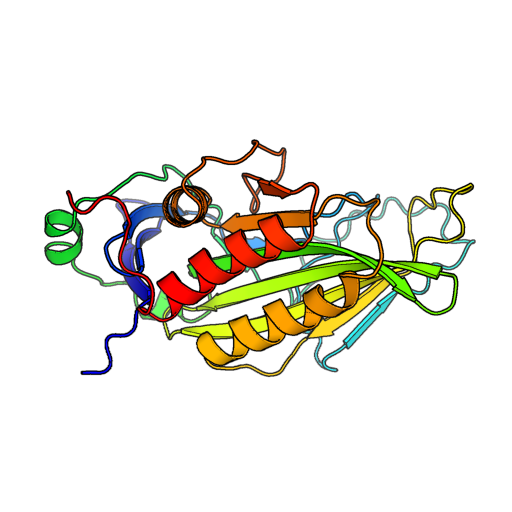2 LEU A N 1
ATOM 1238 C CA . LEU A 1 162 ? 23.220 -8.728 -4.689 1.00 67.19 162 LEU A CA 1
ATOM 1239 C C . LEU A 1 162 ? 22.750 -7.312 -4.303 1.00 67.19 162 LEU A C 1
ATOM 1241 O O . LEU A 1 162 ? 21.886 -7.166 -3.437 1.00 67.19 162 LEU A O 1
ATOM 1245 N N . ASN A 1 163 ? 23.310 -6.287 -4.957 1.00 73.75 163 ASN A N 1
ATOM 1246 C CA . ASN A 1 163 ? 23.027 -4.870 -4.744 1.00 73.75 163 ASN A CA 1
ATOM 1247 C C . ASN A 1 163 ? 22.837 -4.169 -6.094 1.00 73.75 163 ASN A C 1
ATOM 1249 O O . ASN A 1 163 ? 23.743 -3.468 -6.556 1.00 73.75 163 ASN A O 1
ATOM 1253 N N . PRO A 1 164 ? 21.700 -4.376 -6.775 1.00 80.94 164 PRO A N 1
ATOM 1254 C CA . PRO A 1 164 ? 21.420 -3.676 -8.021 1.00 80.94 164 PRO A CA 1
ATOM 1255 C C . PRO A 1 164 ? 21.308 -2.161 -7.775 1.00 80.94 164 PRO A C 1
ATOM 1257 O O . PRO A 1 164 ? 20.758 -1.760 -6.742 1.00 80.94 164 PRO A O 1
ATOM 1260 N N . PRO A 1 165 ? 21.791 -1.312 -8.703 1.00 87.69 165 PRO A N 1
ATOM 1261 C CA . PRO A 1 165 ? 21.510 0.114 -8.660 1.00 87.69 165 PRO A CA 1
ATOM 1262 C C . PRO A 1 165 ? 20.004 0.355 -8.626 1.00 87.69 165 PRO A C 1
ATOM 1264 O O . PRO A 1 165 ? 19.228 -0.339 -9.292 1.00 87.69 165 PRO A O 1
ATOM 1267 N N . TRP A 1 166 ? 19.583 1.356 -7.864 1.00 90.81 166 TRP A N 1
ATOM 1268 C CA . TRP A 1 166 ? 18.173 1.698 -7.763 1.00 90.81 166 TRP A CA 1
ATOM 1269 C C . TRP A 1 166 ? 17.953 3.200 -7.705 1.00 90.81 166 TRP A C 1
ATOM 1271 O O . TRP A 1 166 ? 18.791 3.966 -7.226 1.00 90.81 166 TRP A O 1
ATOM 1281 N N . GLN A 1 167 ? 16.785 3.618 -8.176 1.00 92.62 167 GLN A N 1
ATOM 1282 C CA . GLN A 1 167 ? 16.331 4.997 -8.133 1.00 92.62 167 GLN A CA 1
ATOM 1283 C C . GLN A 1 167 ? 14.931 5.054 -7.538 1.00 92.62 167 GLN A C 1
ATOM 1285 O O . GLN A 1 167 ? 14.017 4.372 -7.995 1.00 92.62 167 GLN A O 1
ATOM 1290 N N . MET A 1 168 ? 14.764 5.898 -6.531 1.00 94.38 168 MET A N 1
ATOM 1291 C CA . MET A 1 168 ? 13.501 6.196 -5.887 1.00 94.38 168 MET A CA 1
ATOM 1292 C C . MET A 1 168 ? 13.043 7.608 -6.235 1.00 94.38 168 MET A C 1
ATOM 1294 O O . MET A 1 168 ? 13.824 8.562 -6.219 1.00 94.38 168 MET A O 1
ATOM 1298 N N . THR A 1 169 ? 11.756 7.749 -6.518 1.00 95.94 169 THR A N 1
ATOM 1299 C CA . THR A 1 169 ? 11.100 9.047 -6.699 1.00 95.94 169 THR A CA 1
ATOM 1300 C C . THR A 1 169 ? 9.808 9.070 -5.904 1.00 95.94 169 THR A C 1
ATOM 1302 O O . THR A 1 169 ? 9.179 8.030 -5.709 1.00 95.94 169 THR A O 1
ATOM 1305 N N . VAL A 1 170 ? 9.406 10.246 -5.441 1.00 96.69 170 VAL A N 1
ATOM 1306 C CA . VAL A 1 170 ? 8.140 10.447 -4.740 1.00 96.69 170 VAL A CA 1
ATOM 1307 C C . VAL A 1 170 ? 7.360 11.562 -5.418 1.00 96.69 170 VAL A C 1
ATOM 1309 O O . VAL A 1 170 ? 7.935 12.530 -5.912 1.00 96.69 170 VAL A O 1
ATOM 1312 N N . SER A 1 171 ? 6.046 11.406 -5.494 1.00 96.75 171 SER A N 1
ATOM 1313 C CA . SER A 1 171 ? 5.161 12.477 -5.935 1.00 96.75 171 SER A CA 1
ATOM 1314 C C . SER A 1 171 ? 4.912 13.499 -4.823 1.00 96.75 171 SER A C 1
ATOM 1316 O O . SER A 1 171 ? 5.102 13.217 -3.641 1.00 96.75 171 SER A O 1
ATOM 1318 N N . GLU A 1 172 ? 4.353 14.649 -5.186 1.00 95.38 172 GLU A N 1
ATOM 1319 C CA . GLU A 1 172 ? 3.674 15.507 -4.213 1.00 95.38 172 GLU A CA 1
ATOM 1320 C C . GLU A 1 172 ? 2.460 14.787 -3.592 1.00 95.38 172 GLU A C 1
ATOM 1322 O O . GLU A 1 172 ? 1.966 13.786 -4.130 1.00 95.38 172 GLU A O 1
ATOM 1327 N N . GLY A 1 173 ? 1.987 15.297 -2.452 1.00 95.75 173 GLY A N 1
ATOM 1328 C CA . GLY A 1 173 ? 0.750 14.835 -1.824 1.00 95.75 173 GLY A CA 1
ATOM 1329 C C . GLY A 1 173 ? -0.454 15.091 -2.726 1.00 95.75 173 GLY A C 1
ATOM 1330 O O . GLY A 1 173 ? -0.605 16.181 -3.274 1.00 95.75 173 GLY A O 1
ATOM 1331 N N . MET A 1 174 ? -1.315 14.087 -2.886 1.00 97.19 174 MET A N 1
ATOM 1332 C CA . MET A 1 174 ? -2.466 14.161 -3.784 1.00 97.19 174 MET A CA 1
ATOM 1333 C C . MET A 1 174 ? -3.690 13.410 -3.249 1.00 97.19 174 MET A C 1
ATOM 1335 O O . MET A 1 174 ? -3.544 12.485 -2.444 1.00 97.19 174 MET A O 1
ATOM 1339 N N . PRO A 1 175 ? -4.903 13.744 -3.726 1.00 96.00 175 PRO A N 1
ATOM 1340 C CA . PRO A 1 175 ? -6.096 12.955 -3.442 1.00 96.00 175 PRO A CA 1
ATOM 1341 C C . PRO A 1 175 ? -5.947 11.504 -3.909 1.00 96.00 175 PRO A C 1
ATOM 1343 O O . PRO A 1 175 ? -5.409 11.244 -4.987 1.00 96.00 175 PRO A O 1
ATOM 1346 N N . LEU A 1 176 ? -6.501 10.563 -3.143 1.00 95.06 176 LEU A N 1
ATOM 1347 C CA . LEU A 1 176 ? -6.456 9.125 -3.425 1.00 95.06 176 LEU A CA 1
ATOM 1348 C C . LEU A 1 176 ? -6.849 8.766 -4.865 1.00 95.06 176 LEU A C 1
ATOM 1350 O O . LEU A 1 176 ? -6.226 7.908 -5.484 1.00 95.06 176 LEU A O 1
ATOM 1354 N N . CYS A 1 177 ? -7.873 9.417 -5.421 1.00 92.69 177 CYS A N 1
ATOM 1355 C CA . CYS A 1 177 ? -8.319 9.134 -6.784 1.00 92.69 177 CYS A CA 1
ATOM 1356 C C . CYS A 1 177 ? -7.223 9.404 -7.824 1.00 92.69 177 CYS A C 1
ATOM 1358 O O . CYS A 1 177 ? -7.040 8.571 -8.712 1.00 92.69 177 CYS A O 1
ATOM 1360 N N . MET A 1 178 ? -6.483 10.507 -7.679 1.00 95.06 178 MET A N 1
ATOM 1361 C CA . MET A 1 178 ? -5.332 10.849 -8.517 1.00 95.06 178 MET A CA 1
ATOM 1362 C C . MET A 1 178 ? -4.144 9.929 -8.221 1.00 95.06 178 MET A C 1
ATOM 1364 O O . MET A 1 178 ? -3.454 9.506 -9.146 1.00 95.06 178 MET A O 1
ATOM 1368 N N . GLY A 1 179 ? -3.942 9.566 -6.949 1.00 96.38 179 GLY A N 1
ATOM 1369 C CA . GLY A 1 179 ? -2.925 8.600 -6.529 1.00 96.38 179 GLY A CA 1
ATOM 1370 C C . GLY A 1 179 ? -3.072 7.257 -7.238 1.00 96.38 179 GLY A C 1
ATOM 1371 O O . GLY A 1 179 ? -2.103 6.751 -7.800 1.00 96.38 179 GLY A O 1
ATOM 1372 N N . MET A 1 180 ? -4.296 6.723 -7.298 1.00 95.62 180 MET A N 1
ATOM 1373 C CA . MET A 1 180 ? -4.594 5.480 -8.018 1.00 95.62 180 MET A CA 1
ATOM 1374 C C . MET A 1 180 ? -4.346 5.596 -9.528 1.00 95.62 180 MET A C 1
ATOM 1376 O O . MET A 1 180 ? -3.811 4.662 -10.116 1.00 95.62 180 MET A O 1
ATOM 1380 N N . GLU A 1 181 ? -4.666 6.734 -10.156 1.00 94.00 181 GLU A N 1
ATOM 1381 C CA . GLU A 1 181 ? -4.381 6.947 -11.590 1.00 94.00 181 GLU A CA 1
ATOM 1382 C C . GLU A 1 181 ? -2.884 6.961 -11.861 1.00 94.00 181 GLU A C 1
ATOM 1384 O O . GLU A 1 181 ? -2.409 6.298 -12.780 1.00 94.00 181 GLU A O 1
ATOM 1389 N N . GLN A 1 182 ? -2.115 7.692 -11.050 1.00 95.19 182 GLN A N 1
ATOM 1390 C CA . GLN A 1 182 ? -0.665 7.709 -11.203 1.00 95.19 182 GLN A CA 1
ATOM 1391 C C . GLN A 1 182 ? -0.040 6.342 -10.911 1.00 95.19 182 GLN A C 1
ATOM 1393 O O . GLN A 1 182 ? 0.957 5.991 -11.543 1.00 95.19 182 GLN A O 1
ATOM 1398 N N . PHE A 1 183 ? -0.606 5.583 -9.969 1.00 95.12 183 PHE A N 1
ATOM 1399 C CA . PHE A 1 183 ? -0.165 4.232 -9.638 1.00 95.12 183 PHE A CA 1
ATOM 1400 C C . PHE A 1 183 ? -0.386 3.283 -10.823 1.00 95.12 183 PHE A C 1
ATOM 1402 O O . PHE A 1 183 ? 0.561 2.634 -11.262 1.00 95.12 183 PHE A O 1
ATOM 1409 N N . GLU A 1 184 ? -1.591 3.274 -11.404 1.00 93.25 184 GLU A N 1
ATOM 1410 C CA . GLU A 1 184 ? -1.923 2.510 -12.615 1.00 93.25 184 GLU A CA 1
ATOM 1411 C C . GLU A 1 184 ? -1.027 2.893 -13.801 1.00 93.25 184 GLU A C 1
ATOM 1413 O O . GLU A 1 184 ? -0.403 2.025 -14.412 1.00 93.25 184 GLU A O 1
ATOM 1418 N N . ASN A 1 185 ? -0.893 4.192 -14.086 1.00 91.38 185 ASN A N 1
ATOM 1419 C CA . ASN A 1 185 ? -0.090 4.690 -15.204 1.00 91.38 185 ASN A CA 1
ATOM 1420 C C . ASN A 1 185 ? 1.396 4.336 -15.066 1.00 91.38 185 ASN A C 1
ATOM 1422 O O . ASN A 1 185 ? 2.054 4.038 -16.062 1.00 91.38 185 ASN A O 1
ATOM 1426 N N . ASN A 1 186 ? 1.935 4.340 -13.841 1.00 89.94 186 ASN A N 1
ATOM 1427 C CA . ASN A 1 186 ? 3.328 3.959 -13.610 1.00 89.94 186 ASN A CA 1
ATOM 1428 C C . ASN A 1 186 ? 3.594 2.486 -13.962 1.00 89.94 186 ASN A C 1
ATOM 1430 O O . ASN A 1 186 ? 4.684 2.142 -14.418 1.00 89.94 186 ASN A O 1
ATOM 1434 N N . LEU A 1 187 ? 2.595 1.627 -13.756 1.00 88.12 187 LEU A N 1
ATOM 1435 C CA . LEU A 1 187 ? 2.680 0.190 -14.008 1.00 88.12 187 LEU A CA 1
ATOM 1436 C C . LEU A 1 187 ? 2.346 -0.162 -15.460 1.00 88.12 187 LEU A C 1
ATOM 1438 O O . LEU A 1 187 ? 2.873 -1.142 -15.975 1.00 88.12 187 LEU A O 1
ATOM 1442 N N . ALA A 1 188 ? 1.525 0.640 -16.145 1.00 84.75 188 ALA A N 1
ATOM 1443 C CA . ALA A 1 188 ? 1.153 0.429 -17.549 1.00 84.75 188 ALA A CA 1
ATOM 1444 C C . ALA A 1 188 ? 2.363 0.418 -18.499 1.00 84.75 188 ALA A C 1
ATOM 1446 O O . ALA A 1 188 ? 2.353 -0.272 -19.513 1.00 84.75 188 ALA A O 1
ATOM 1447 N N . ALA A 1 189 ? 3.450 1.108 -18.143 1.00 71.38 189 ALA A N 1
ATOM 1448 C CA . ALA A 1 189 ? 4.701 1.068 -18.900 1.00 71.38 189 ALA A CA 1
ATOM 1449 C C . ALA A 1 189 ? 5.377 -0.326 -18.931 1.00 71.38 189 ALA A C 1
ATOM 1451 O O . ALA A 1 189 ? 6.334 -0.511 -19.679 1.00 71.38 189 ALA A O 1
ATOM 1452 N N . ALA A 1 190 ? 4.907 -1.292 -18.132 1.00 66.25 190 ALA A N 1
ATOM 1453 C CA . ALA A 1 190 ? 5.416 -2.665 -18.078 1.00 66.25 190 ALA A CA 1
ATOM 1454 C C . ALA A 1 190 ? 4.740 -3.636 -19.069 1.00 66.25 190 ALA A C 1
ATOM 1456 O O . ALA A 1 190 ? 5.188 -4.771 -19.209 1.00 66.25 190 ALA A O 1
ATOM 1457 N N . ASP A 1 191 ? 3.685 -3.209 -19.772 1.00 62.59 191 ASP A N 1
ATOM 1458 C CA . ASP A 1 191 ? 2.802 -4.064 -20.592 1.00 62.59 191 ASP A CA 1
ATOM 1459 C C . ASP A 1 191 ? 3.491 -4.710 -21.823 1.00 62.59 191 ASP A C 1
ATOM 1461 O O . ASP A 1 191 ? 2.926 -5.549 -22.515 1.00 62.59 191 ASP A O 1
ATOM 1465 N N . GLY A 1 192 ? 4.749 -4.352 -22.106 1.00 62.31 192 GLY A N 1
ATOM 1466 C CA . GLY A 1 192 ? 5.508 -4.860 -23.255 1.00 62.31 192 GLY A CA 1
ATOM 1467 C C . GLY A 1 192 ? 6.236 -6.195 -23.051 1.00 62.31 192 GLY A C 1
ATOM 1468 O O . GLY A 1 192 ? 6.757 -6.732 -24.029 1.00 62.31 192 GLY A O 1
ATOM 1469 N N . ASN A 1 193 ? 6.322 -6.732 -21.825 1.00 64.50 193 ASN A N 1
ATOM 1470 C CA . ASN A 1 193 ? 7.075 -7.963 -21.550 1.00 64.50 193 ASN A CA 1
ATOM 1471 C C . ASN A 1 193 ? 6.162 -9.104 -21.047 1.00 64.50 193 ASN A C 1
ATOM 1473 O O . ASN A 1 193 ? 5.788 -9.112 -19.875 1.00 64.50 193 ASN A O 1
ATOM 1477 N N . PRO A 1 194 ? 5.839 -10.107 -21.886 1.00 58.59 194 PRO A N 1
ATOM 1478 C CA . PRO A 1 194 ? 4.913 -11.185 -21.531 1.00 58.59 194 PRO A CA 1
ATOM 1479 C C . PRO A 1 194 ? 5.490 -12.230 -20.561 1.00 58.59 194 PRO A C 1
ATOM 1481 O O . PRO A 1 194 ? 4.805 -13.196 -20.242 1.00 58.59 194 PRO A O 1
ATOM 1484 N N . GLN A 1 195 ? 6.750 -12.103 -20.127 1.00 64.69 195 GLN A N 1
ATOM 1485 C CA . GLN A 1 195 ? 7.460 -13.176 -19.417 1.00 64.69 195 GLN A CA 1
ATOM 1486 C C . GLN A 1 195 ? 7.709 -12.921 -17.930 1.00 64.69 195 GLN A C 1
ATOM 1488 O O . GLN A 1 195 ? 8.566 -13.578 -17.338 1.00 64.69 195 GLN A O 1
ATOM 1493 N N . SER A 1 196 ? 7.027 -11.974 -17.288 1.00 69.19 196 SER A N 1
ATOM 1494 C CA . SER A 1 196 ? 7.287 -11.710 -15.870 1.00 69.19 196 SER A CA 1
ATOM 1495 C C . SER A 1 196 ? 6.031 -11.493 -15.048 1.00 69.19 196 SER A C 1
ATOM 1497 O O . SER A 1 196 ? 5.156 -10.739 -15.469 1.00 69.19 196 SER A O 1
ATOM 1499 N N . PRO A 1 197 ? 5.947 -12.140 -13.871 1.00 84.38 197 PRO A N 1
ATOM 1500 C CA . PRO A 1 197 ? 4.769 -12.046 -13.036 1.00 84.38 197 PRO A CA 1
ATOM 1501 C C . PRO A 1 197 ? 4.633 -10.629 -12.483 1.00 84.38 197 PRO A C 1
ATOM 1503 O O . PRO A 1 197 ? 5.610 -10.005 -12.055 1.00 84.38 197 PRO A O 1
ATOM 1506 N N . PHE A 1 198 ? 3.397 -10.148 -12.4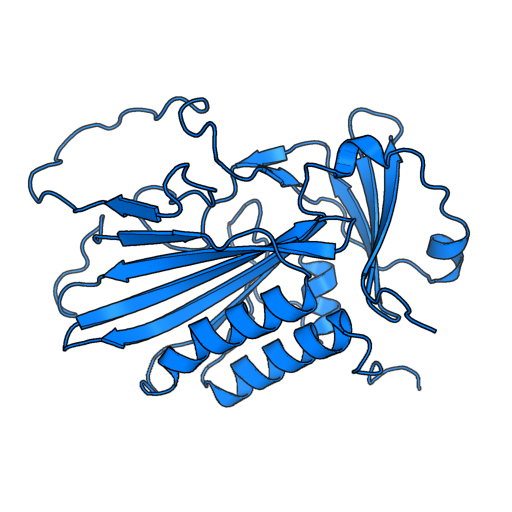59 1.00 92.62 198 PHE A N 1
ATOM 1507 C CA . PHE A 1 198 ? 3.033 -8.943 -11.735 1.00 92.62 198 PHE A CA 1
ATOM 1508 C C . PHE A 1 198 ? 2.742 -9.308 -10.285 1.00 92.62 198 PHE A C 1
ATOM 1510 O O . PHE A 1 198 ? 2.119 -10.333 -9.994 1.00 92.62 198 PHE A O 1
ATOM 1517 N N . GLU A 1 199 ? 3.165 -8.449 -9.369 1.00 95.38 199 GLU A N 1
ATOM 1518 C CA . GLU A 1 199 ? 2.936 -8.616 -7.939 1.00 95.38 199 GLU A CA 1
ATOM 1519 C C . GLU A 1 199 ? 2.120 -7.449 -7.404 1.00 95.38 199 GLU A C 1
ATOM 1521 O O . GLU A 1 199 ? 2.334 -6.295 -7.772 1.00 95.38 199 GLU A O 1
ATOM 1526 N N . LEU A 1 200 ? 1.194 -7.757 -6.504 1.00 97.56 200 LEU A N 1
ATOM 1527 C CA . LEU A 1 200 ? 0.385 -6.791 -5.781 1.00 97.56 200 LEU A CA 1
ATOM 1528 C C . LEU A 1 200 ? 0.393 -7.150 -4.297 1.00 97.56 200 LEU A C 1
ATOM 1530 O O . LEU A 1 200 ? 0.263 -8.314 -3.922 1.00 97.56 200 LEU A O 1
ATOM 1534 N N . HIS A 1 201 ? 0.489 -6.140 -3.449 1.00 98.31 201 HIS A N 1
ATOM 1535 C CA . HIS A 1 201 ? 0.420 -6.244 -2.002 1.00 98.31 201 HIS A CA 1
ATOM 1536 C C . HIS A 1 201 ? -0.548 -5.194 -1.480 1.00 98.31 201 HIS A C 1
ATOM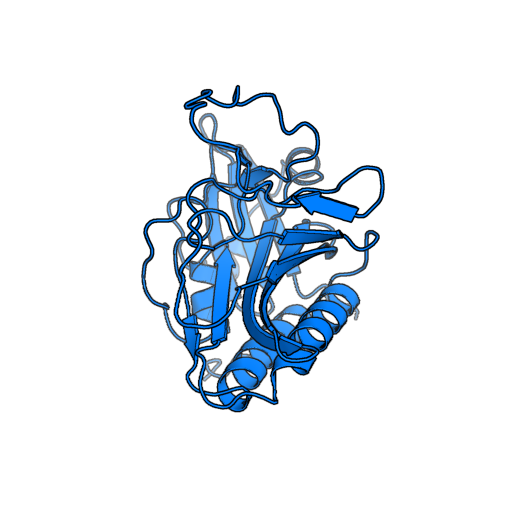 1538 O O . HIS A 1 201 ? -0.677 -4.102 -2.037 1.00 98.31 201 HIS A O 1
ATOM 1544 N N . PHE A 1 202 ? -1.206 -5.523 -0.377 1.00 98.19 202 PHE A N 1
ATOM 1545 C CA . PHE A 1 202 ? -2.153 -4.640 0.281 1.00 98.19 202 PHE A CA 1
ATOM 1546 C C . PHE A 1 202 ? -1.946 -4.748 1.787 1.00 98.19 202 PHE A C 1
ATOM 1548 O O . PHE A 1 202 ? -1.804 -5.854 2.314 1.00 98.19 202 PHE A O 1
ATOM 1555 N N . THR A 1 203 ? -1.938 -3.617 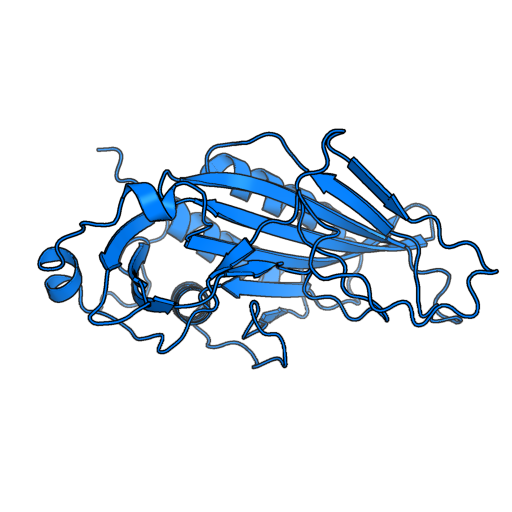2.483 1.00 97.94 203 THR A N 1
ATOM 1556 C CA . THR A 1 203 ? -1.946 -3.577 3.946 1.00 97.94 203 THR A CA 1
ATOM 1557 C C . THR A 1 203 ? -3.063 -2.643 4.428 1.00 97.94 203 THR A C 1
ATOM 1559 O O . THR A 1 203 ? -3.160 -1.536 3.895 1.00 97.94 203 THR A O 1
ATOM 1562 N N . PRO A 1 204 ? -3.942 -3.065 5.361 1.00 98.06 204 PRO A N 1
ATOM 1563 C CA . PRO A 1 204 ? -4.046 -4.414 5.933 1.00 98.06 204 PRO A CA 1
ATOM 1564 C C . PRO A 1 204 ? -4.434 -5.476 4.883 1.00 98.06 204 PRO A C 1
ATOM 1566 O O . PRO A 1 204 ? -5.266 -5.221 4.010 1.00 98.06 204 PRO A O 1
ATOM 1569 N N . TRP A 1 205 ? -3.849 -6.679 4.950 1.00 98.19 205 TRP A N 1
ATOM 1570 C CA . TRP A 1 205 ? -4.043 -7.707 3.912 1.00 98.19 205 TRP A CA 1
ATOM 1571 C C . TR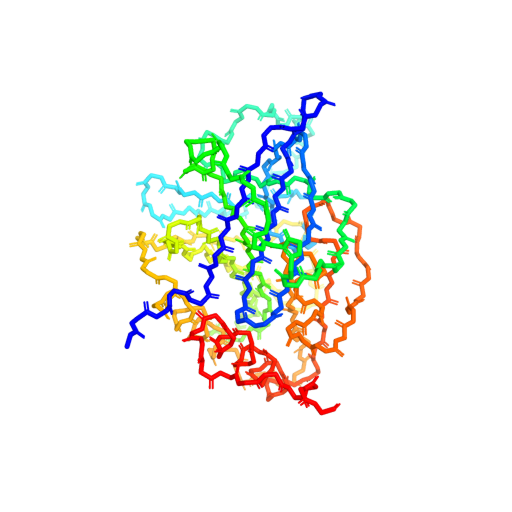P A 1 205 ? -5.483 -8.199 3.811 1.00 98.19 205 TRP A C 1
ATOM 1573 O O . TRP A 1 205 ? -5.920 -8.525 2.710 1.00 98.19 205 TRP A O 1
ATOM 1583 N N . LEU A 1 206 ? -6.229 -8.258 4.923 1.00 98.38 206 LEU A N 1
ATOM 1584 C CA . LEU A 1 206 ? -7.601 -8.763 4.892 1.00 98.38 206 LEU A CA 1
ATOM 1585 C C . LEU A 1 206 ? -8.491 -7.843 4.056 1.00 98.38 206 LEU A C 1
ATOM 1587 O O . LEU A 1 206 ? -9.346 -8.321 3.317 1.00 98.38 206 LEU A O 1
ATOM 1591 N N . LEU A 1 207 ? -8.242 -6.533 4.100 1.00 97.50 207 LEU A N 1
ATOM 1592 C CA . LEU A 1 207 ? -8.939 -5.575 3.252 1.00 97.50 207 LEU A CA 1
ATOM 1593 C C . LEU A 1 207 ? -8.644 -5.846 1.773 1.00 97.50 207 LEU A C 1
ATOM 1595 O O . LEU A 1 207 ? -9.576 -5.992 0.986 1.00 97.50 207 LEU A O 1
ATOM 1599 N N . GLY A 1 208 ? -7.369 -6.035 1.420 1.00 97.38 208 GLY A N 1
ATOM 1600 C CA . GLY A 1 208 ? -6.970 -6.464 0.077 1.00 97.38 208 GLY A CA 1
ATOM 1601 C C . GLY A 1 208 ? -7.660 -7.757 -0.358 1.00 97.38 208 GLY A C 1
ATOM 1602 O O . GLY A 1 208 ? -8.209 -7.817 -1.454 1.00 97.38 208 GLY A O 1
ATOM 1603 N N . ALA A 1 209 ? -7.729 -8.755 0.525 1.00 98.06 209 ALA A N 1
ATOM 1604 C CA . ALA A 1 209 ? -8.377 -10.030 0.240 1.00 98.06 209 ALA A CA 1
ATOM 1605 C C . ALA A 1 209 ? -9.869 -9.888 -0.082 1.00 98.06 209 ALA A C 1
ATOM 1607 O O . ALA A 1 209 ? -10.371 -10.528 -1.008 1.00 98.06 209 ALA A O 1
ATOM 1608 N N . ARG A 1 210 ? -10.576 -9.019 0.648 1.00 96.88 210 ARG A N 1
ATOM 1609 C CA . ARG A 1 210 ? -11.994 -8.729 0.400 1.00 96.88 210 ARG A CA 1
ATOM 1610 C C . ARG A 1 210 ? -12.210 -7.991 -0.919 1.00 96.88 210 ARG A C 1
ATOM 1612 O O . ARG A 1 210 ? -13.131 -8.339 -1.648 1.00 96.88 210 ARG A O 1
ATOM 1619 N N . LEU A 1 211 ? -11.350 -7.028 -1.253 1.00 95.25 211 LEU A N 1
ATOM 1620 C CA . LEU A 1 211 ? -11.442 -6.280 -2.514 1.00 95.25 211 LEU A CA 1
ATOM 1621 C C . LEU A 1 211 ? -11.073 -7.135 -3.739 1.00 95.25 211 LEU A C 1
ATOM 1623 O O . LEU A 1 211 ? -11.644 -6.973 -4.818 1.00 95.25 211 LEU A O 1
ATOM 1627 N N . LEU A 1 212 ? -10.118 -8.052 -3.579 1.00 95.81 212 LEU A N 1
ATOM 1628 C CA . LEU A 1 212 ? -9.601 -8.900 -4.655 1.00 95.81 212 LEU A CA 1
ATOM 1629 C C . LEU A 1 212 ? -10.353 -10.229 -4.804 1.00 95.81 212 LEU A C 1
ATOM 1631 O O . LEU A 1 212 ? -10.206 -10.893 -5.833 1.00 95.81 212 LEU A O 1
ATOM 1635 N N . GLY A 1 213 ? -11.171 -10.611 -3.822 1.00 95.94 213 GLY A N 1
ATOM 1636 C CA . GLY A 1 213 ? -11.927 -11.868 -3.826 1.00 95.94 213 GLY A CA 1
ATOM 1637 C C . GLY A 1 213 ? -11.057 -13.116 -3.638 1.00 95.94 213 GLY A C 1
ATOM 1638 O O . GLY A 1 213 ? -11.481 -14.216 -3.974 1.00 95.94 213 GLY A O 1
ATOM 1639 N N . SER A 1 214 ? -9.831 -12.964 -3.140 1.00 96.69 214 SER A N 1
ATOM 1640 C CA . SER A 1 214 ? -8.921 -14.071 -2.839 1.00 96.69 214 SER A CA 1
ATOM 1641 C C . SER A 1 214 ? -7.959 -13.662 -1.735 1.00 96.69 214 SER A C 1
ATOM 1643 O O . SER A 1 214 ? -7.592 -12.495 -1.637 1.00 96.69 214 SER A O 1
ATOM 1645 N N . GLU A 1 215 ? -7.517 -14.601 -0.900 1.00 96.12 215 GLU A N 1
ATOM 1646 C CA . GLU A 1 215 ? -6.680 -14.226 0.240 1.00 96.12 215 GLU A CA 1
ATOM 1647 C C . GLU A 1 215 ? -5.255 -13.805 -0.136 1.00 96.12 215 GLU A C 1
ATOM 1649 O O . GLU A 1 215 ? -4.608 -13.139 0.658 1.00 96.12 215 GLU A O 1
ATOM 1654 N N . GLY A 1 216 ? -4.748 -14.187 -1.310 1.00 97.31 216 GLY A N 1
ATOM 1655 C CA . GLY A 1 216 ? -3.332 -14.021 -1.650 1.00 97.31 216 GLY A CA 1
ATOM 1656 C C . GLY A 1 216 ? -2.424 -14.994 -0.885 1.00 97.31 216 GLY A C 1
ATOM 1657 O O . GLY A 1 216 ? -2.839 -15.672 0.060 1.00 97.31 216 GLY A O 1
ATOM 1658 N N . LYS A 1 217 ? -1.161 -15.087 -1.304 1.00 97.88 217 LYS A N 1
ATOM 1659 C CA . LYS A 1 217 ? -0.156 -15.980 -0.712 1.00 97.88 217 LYS A CA 1
ATOM 1660 C C . LYS A 1 217 ? 0.531 -15.295 0.478 1.00 97.88 217 LYS A C 1
ATOM 1662 O O . LYS A 1 217 ? 0.960 -14.152 0.320 1.00 97.88 217 LYS A O 1
ATOM 1667 N N . PRO A 1 218 ? 0.667 -15.949 1.645 1.00 97.81 218 PRO A N 1
ATOM 1668 C CA . PRO A 1 218 ? 1.458 -15.419 2.754 1.00 97.81 218 PRO A CA 1
ATOM 1669 C C . PRO A 1 218 ? 2.924 -15.218 2.360 1.00 97.81 218 PRO A C 1
ATOM 1671 O O . PRO A 1 218 ? 3.494 -16.064 1.670 1.00 97.81 218 PRO A O 1
ATOM 1674 N N . ILE A 1 219 ? 3.541 -14.133 2.829 1.00 96.19 219 ILE A N 1
ATOM 1675 C CA . ILE A 1 219 ? 4.978 -13.879 2.655 1.00 96.19 219 ILE A CA 1
ATOM 1676 C C . ILE A 1 219 ? 5.625 -13.484 3.986 1.00 96.19 219 ILE A C 1
ATOM 1678 O O . ILE A 1 219 ? 4.967 -12.963 4.885 1.00 96.19 219 ILE A O 1
ATOM 1682 N N . ALA A 1 220 ? 6.929 -13.729 4.121 1.00 93.50 220 ALA A N 1
ATOM 1683 C CA . ALA A 1 220 ? 7.697 -13.445 5.336 1.00 93.50 220 ALA A CA 1
ATOM 1684 C C . ALA A 1 220 ? 8.086 -11.957 5.443 1.00 93.50 220 ALA A C 1
ATOM 1686 O O . ALA A 1 220 ? 9.258 -11.611 5.569 1.00 93.50 220 ALA A O 1
ATOM 1687 N N . HIS A 1 221 ? 7.100 -11.065 5.363 1.00 94.00 221 HIS A N 1
ATOM 1688 C CA . HIS A 1 221 ? 7.292 -9.624 5.462 1.00 94.00 221 HIS A CA 1
ATOM 1689 C C . HIS A 1 221 ? 6.384 -9.050 6.553 1.00 94.00 221 HIS A C 1
ATOM 1691 O O . HIS A 1 221 ? 5.200 -9.374 6.624 1.00 94.00 221 HIS A O 1
ATOM 1697 N N . ARG A 1 222 ? 6.926 -8.171 7.410 1.00 93.88 222 ARG A N 1
ATOM 1698 C CA . ARG A 1 222 ? 6.197 -7.643 8.579 1.00 93.88 222 ARG A CA 1
ATOM 1699 C C . ARG A 1 222 ? 4.977 -6.800 8.181 1.00 93.88 222 ARG A C 1
ATOM 1701 O O . ARG A 1 222 ? 3.887 -7.057 8.675 1.00 93.88 222 ARG A O 1
ATOM 1708 N N . VAL A 1 223 ? 5.155 -5.837 7.266 1.00 96.62 223 VAL A N 1
ATOM 1709 C CA . VAL A 1 223 ? 4.060 -4.984 6.744 1.00 96.62 223 VAL A CA 1
ATOM 1710 C C . VAL A 1 223 ? 3.235 -5.691 5.659 1.00 96.62 223 VAL A C 1
ATOM 1712 O O . VAL A 1 223 ? 2.027 -5.862 5.808 1.00 96.62 223 VAL A O 1
ATOM 1715 N N . TRP A 1 224 ? 3.873 -6.119 4.564 1.00 97.38 224 TRP A N 1
ATOM 1716 C CA . TRP A 1 224 ? 3.223 -6.807 3.445 1.00 97.38 224 TRP A CA 1
ATOM 1717 C C . TRP A 1 224 ? 2.961 -8.275 3.776 1.00 97.38 224 TRP A C 1
ATOM 1719 O O . TRP A 1 224 ? 3.683 -9.157 3.347 1.00 97.38 224 TRP A O 1
ATOM 1729 N N . GLN A 1 225 ? 1.932 -8.569 4.558 1.00 97.50 225 GLN A N 1
ATOM 1730 C CA . GLN A 1 225 ? 1.710 -9.934 5.054 1.00 97.50 225 GLN A CA 1
ATOM 1731 C C . GLN A 1 225 ? 1.320 -10.937 3.948 1.00 97.50 225 GLN A C 1
ATOM 1733 O O . GLN A 1 225 ? 1.481 -12.147 4.127 1.00 97.50 225 GLN A O 1
ATOM 1738 N N . ARG A 1 226 ? 0.817 -10.453 2.801 1.00 98.06 226 ARG A N 1
ATOM 1739 C CA . ARG A 1 226 ? 0.409 -11.280 1.657 1.00 98.06 226 ARG A CA 1
ATOM 1740 C C . ARG A 1 226 ? 0.761 -10.655 0.304 1.00 98.06 226 ARG A C 1
ATOM 1742 O O . ARG A 1 226 ? 0.947 -9.441 0.199 1.00 98.06 226 ARG A O 1
ATOM 1749 N N . ALA A 1 227 ? 0.837 -11.504 -0.718 1.00 97.62 227 ALA A N 1
ATOM 1750 C CA . ALA A 1 227 ? 1.082 -11.145 -2.111 1.00 97.62 227 ALA A CA 1
ATOM 1751 C C . ALA A 1 227 ? 0.064 -11.811 -3.049 1.00 97.62 227 ALA A C 1
ATOM 1753 O O . ALA A 1 227 ? -0.234 -13.003 -2.923 1.00 97.62 227 ALA A O 1
ATOM 1754 N N . TRP A 1 228 ? -0.425 -11.060 -4.028 1.00 98.06 228 TRP A N 1
ATOM 1755 C CA . TRP A 1 228 ? -1.171 -11.570 -5.173 1.00 98.06 228 TRP A CA 1
ATOM 1756 C C . TRP A 1 228 ? -0.250 -11.532 -6.387 1.00 98.06 228 TRP A C 1
ATOM 1758 O O . TRP A 1 228 ? 0.369 -10.510 -6.663 1.00 98.06 228 TRP A O 1
ATOM 1768 N N . THR A 1 229 ? -0.137 -12.669 -7.066 1.00 96.12 229 THR A N 1
ATOM 1769 C CA . THR A 1 229 ? 0.722 -12.845 -8.244 1.00 96.12 229 THR A CA 1
ATOM 1770 C C . THR A 1 229 ? -0.177 -13.050 -9.448 1.00 96.12 229 THR A C 1
ATOM 1772 O O . THR A 1 229 ? -1.185 -13.747 -9.327 1.00 96.12 229 THR A O 1
ATOM 1775 N N . PHE A 1 230 ? 0.168 -12.418 -10.562 1.00 94.50 230 PHE A N 1
ATOM 1776 C CA . PHE A 1 230 ? -0.594 -12.478 -11.802 1.00 94.50 230 PHE A CA 1
ATOM 1777 C C . PHE A 1 230 ? 0.353 -12.800 -12.946 1.00 94.50 230 PHE A C 1
ATOM 1779 O O . PHE A 1 230 ? 1.424 -12.197 -13.053 1.00 94.50 230 PHE A O 1
ATOM 1786 N N . ASP A 1 231 ? -0.060 -13.727 -13.800 1.00 90.62 231 ASP A N 1
ATOM 1787 C CA . ASP A 1 231 ? 0.761 -14.198 -14.915 1.00 90.62 231 ASP A CA 1
ATOM 1788 C C . ASP A 1 231 ? 0.605 -13.307 -16.158 1.00 90.62 231 ASP A C 1
ATOM 1790 O O . ASP A 1 231 ? 1.369 -13.424 -17.112 1.00 90.62 231 ASP A O 1
ATOM 1794 N N . SER A 1 232 ? -0.370 -12.391 -16.150 1.00 90.25 232 SER A N 1
ATOM 1795 C CA . SER A 1 232 ? -0.612 -11.446 -17.239 1.00 90.25 232 SER A CA 1
ATOM 1796 C C . SER A 1 232 ? -0.918 -10.035 -16.739 1.00 90.25 232 SER A C 1
ATOM 1798 O O . SER A 1 232 ? -1.483 -9.831 -15.658 1.00 90.25 232 SER A O 1
ATOM 1800 N N . ALA A 1 233 ? -0.591 -9.050 -17.579 1.00 90.12 233 ALA A N 1
ATOM 1801 C CA . ALA A 1 233 ? -0.939 -7.653 -17.349 1.00 90.12 233 ALA A CA 1
ATOM 1802 C C . ALA A 1 233 ? -2.461 -7.455 -17.286 1.00 90.12 233 ALA A C 1
ATOM 1804 O O . ALA A 1 233 ? -2.951 -6.691 -16.459 1.00 90.12 233 ALA A O 1
ATOM 1805 N N . GLU A 1 234 ? -3.229 -8.173 -18.112 1.00 91.62 234 GLU A N 1
ATOM 1806 C CA . GLU A 1 234 ? -4.691 -8.084 -18.132 1.00 91.62 234 GLU A CA 1
ATOM 1807 C C . GLU A 1 234 ? -5.303 -8.446 -16.773 1.00 91.62 234 GLU A C 1
ATOM 1809 O O . GLU A 1 234 ? -6.080 -7.663 -16.217 1.00 91.62 234 GLU A O 1
ATOM 1814 N N . GLU A 1 235 ? -4.922 -9.593 -16.202 1.00 93.75 235 GLU A N 1
ATOM 1815 C CA . GLU A 1 235 ? -5.400 -10.026 -14.885 1.00 93.75 235 GLU A CA 1
ATOM 1816 C C . GLU A 1 235 ? -4.972 -9.056 -13.781 1.00 93.75 235 GLU A C 1
ATOM 1818 O O . GLU A 1 235 ? -5.775 -8.706 -12.905 1.00 93.75 235 GLU A O 1
ATOM 1823 N N . PHE A 1 236 ? -3.727 -8.581 -13.851 1.00 94.75 236 PHE A N 1
ATOM 1824 C CA . PHE A 1 236 ? -3.184 -7.604 -12.921 1.00 94.75 236 PHE A CA 1
ATOM 1825 C C . PHE A 1 236 ? -3.964 -6.282 -12.953 1.00 94.75 236 PHE A C 1
ATOM 1827 O O . PHE A 1 236 ? -4.451 -5.818 -11.919 1.00 94.75 236 PHE A O 1
ATOM 1834 N N . PHE A 1 237 ? -4.160 -5.685 -14.131 1.00 93.44 237 PHE A N 1
ATOM 1835 C CA . PHE A 1 237 ? -4.908 -4.436 -14.266 1.00 93.44 237 PHE A CA 1
ATOM 1836 C C . PHE A 1 237 ? -6.397 -4.625 -13.976 1.00 93.44 237 PHE A C 1
ATOM 1838 O O . PHE A 1 237 ? -7.031 -3.713 -13.449 1.00 93.44 237 PHE A O 1
ATOM 1845 N N . ALA A 1 238 ? -6.977 -5.798 -14.236 1.00 94.56 238 ALA A N 1
ATOM 1846 C CA . ALA A 1 238 ? -8.335 -6.112 -13.797 1.00 94.56 238 ALA A CA 1
ATOM 1847 C C . ALA A 1 238 ? -8.443 -6.164 -12.262 1.00 94.56 238 ALA A C 1
ATOM 1849 O O . ALA A 1 238 ? -9.417 -5.672 -11.687 1.00 94.56 238 ALA A O 1
ATOM 1850 N N . ALA A 1 239 ? -7.449 -6.728 -11.571 1.00 96.31 239 ALA A N 1
ATOM 1851 C CA . ALA A 1 239 ? -7.358 -6.693 -10.114 1.00 96.31 239 ALA A CA 1
ATOM 1852 C C . ALA A 1 239 ? -7.190 -5.264 -9.577 1.00 96.31 239 ALA A C 1
ATOM 1854 O O . ALA A 1 239 ? -7.927 -4.859 -8.675 1.00 96.31 239 ALA A O 1
ATOM 1855 N N . LEU A 1 240 ? -6.298 -4.478 -10.180 1.00 94.94 240 LEU A N 1
ATOM 1856 C CA . LEU A 1 240 ? -6.057 -3.094 -9.786 1.00 94.94 240 LEU A CA 1
ATOM 1857 C C . LEU A 1 240 ? -7.302 -2.219 -9.990 1.00 94.94 240 LEU A C 1
ATOM 1859 O O . LEU A 1 240 ? -7.716 -1.532 -9.063 1.00 94.94 240 LEU A O 1
ATOM 1863 N N . ARG A 1 241 ? -8.000 -2.350 -11.126 1.00 94.19 241 ARG A N 1
ATOM 1864 C CA . ARG A 1 241 ? -9.270 -1.647 -11.388 1.00 94.19 241 ARG A CA 1
ATOM 1865 C C . ARG A 1 241 ? -10.368 -1.996 -10.385 1.00 94.19 241 ARG A C 1
ATOM 1867 O O . ARG A 1 241 ? -11.179 -1.130 -10.066 1.00 94.19 241 ARG A O 1
ATOM 1874 N N . ARG A 1 242 ? -10.418 -3.230 -9.862 1.00 93.88 242 ARG A N 1
ATOM 1875 C CA . ARG A 1 242 ? -11.362 -3.598 -8.784 1.00 93.88 242 ARG A CA 1
ATOM 1876 C C . ARG A 1 242 ? -11.063 -2.839 -7.494 1.00 93.88 242 ARG A C 1
ATOM 1878 O O . ARG A 1 242 ? -11.989 -2.322 -6.865 1.00 93.88 242 ARG A O 1
ATOM 1885 N N . ILE A 1 243 ? -9.785 -2.723 -7.132 1.00 94.81 243 ILE A N 1
ATOM 1886 C CA . ILE A 1 243 ? -9.346 -1.915 -5.988 1.00 94.81 243 ILE A CA 1
ATOM 1887 C C . ILE A 1 243 ? -9.679 -0.442 -6.230 1.00 94.81 243 ILE A C 1
ATOM 1889 O O . ILE A 1 243 ? -10.366 0.161 -5.410 1.00 94.81 243 ILE A O 1
ATOM 1893 N N . THR A 1 244 ? -9.264 0.115 -7.369 1.00 93.06 244 THR A N 1
ATOM 1894 C CA . THR A 1 244 ? -9.519 1.509 -7.752 1.00 93.06 244 THR A CA 1
ATOM 1895 C C . THR A 1 244 ? -11.005 1.824 -7.739 1.00 93.06 244 THR A C 1
ATOM 1897 O O . THR A 1 244 ? -11.421 2.827 -7.170 1.00 93.06 244 THR A O 1
ATOM 1900 N N . GLY A 1 245 ? -11.829 0.951 -8.315 1.00 91.44 245 GLY A N 1
ATOM 1901 C CA . GLY A 1 245 ? -13.269 1.134 -8.344 1.00 91.44 245 GLY A CA 1
ATOM 1902 C C . GLY A 1 245 ? -13.908 1.086 -6.957 1.00 91.44 245 GLY A C 1
ATOM 1903 O O . GLY A 1 245 ? -14.792 1.886 -6.657 1.00 91.44 245 GLY A O 1
ATOM 1904 N N . SER A 1 246 ? -13.410 0.227 -6.068 1.00 91.88 246 SER A N 1
ATOM 1905 C CA . SER A 1 246 ? -13.856 0.185 -4.670 1.00 91.88 246 SER A CA 1
ATOM 1906 C C . SER A 1 246 ? -13.447 1.453 -3.912 1.00 91.88 246 SER A C 1
ATOM 1908 O O . SER A 1 246 ? -14.272 2.070 -3.244 1.00 91.88 246 SER A O 1
ATOM 1910 N N . LEU A 1 247 ? -12.202 1.904 -4.093 1.00 91.62 247 LEU A N 1
ATOM 1911 C CA . LEU A 1 247 ? -11.650 3.139 -3.520 1.00 91.62 247 LEU A CA 1
ATOM 1912 C C . LEU A 1 247 ? -12.189 4.423 -4.158 1.00 91.62 247 LEU A C 1
ATOM 1914 O O . LEU A 1 247 ? -11.876 5.507 -3.682 1.00 91.62 247 LEU A O 1
ATOM 1918 N N . ARG A 1 248 ? -12.975 4.325 -5.231 1.00 87.94 248 ARG A N 1
ATOM 1919 C CA . ARG A 1 248 ? -13.715 5.441 -5.841 1.00 87.94 248 ARG A CA 1
ATOM 1920 C C . ARG A 1 248 ? -15.214 5.371 -5.568 1.00 87.94 248 ARG A C 1
ATOM 1922 O O . ARG A 1 248 ? -15.927 6.310 -5.903 1.00 87.94 248 ARG A O 1
ATOM 1929 N N . GLY A 1 249 ? -15.698 4.267 -4.998 1.00 83.50 249 GLY A N 1
ATOM 1930 C CA . GLY A 1 249 ? -17.129 4.004 -4.843 1.00 83.50 249 GLY A CA 1
ATOM 1931 C C . GLY A 1 249 ? -17.853 3.739 -6.170 1.00 83.50 249 GLY A C 1
ATOM 1932 O O . GLY A 1 249 ? -19.064 3.920 -6.243 1.00 83.50 249 GLY A O 1
ATOM 1933 N N . THR A 1 250 ? -17.136 3.338 -7.225 1.00 75.44 250 THR A N 1
ATOM 1934 C CA . THR A 1 250 ? -17.697 3.070 -8.562 1.00 75.44 250 THR A CA 1
ATOM 1935 C C . THR A 1 250 ? -17.967 1.589 -8.827 1.00 75.44 250 THR A C 1
ATOM 1937 O O . THR A 1 250 ? -18.654 1.262 -9.792 1.00 75.44 250 THR A O 1
ATOM 1940 N N . VAL A 1 251 ? -17.458 0.684 -7.987 1.00 67.19 251 VAL A N 1
ATOM 1941 C CA . VAL A 1 251 ? -17.721 -0.759 -8.084 1.00 67.19 251 VAL A CA 1
ATOM 1942 C C . VAL A 1 251 ? -18.617 -1.186 -6.927 1.00 67.19 251 VAL A C 1
ATOM 1944 O O . VAL A 1 251 ? -18.246 -1.054 -5.762 1.00 67.19 251 VAL A O 1
ATOM 1947 N N . LEU A 1 252 ? -19.798 -1.713 -7.261 1.00 52.91 252 LEU A N 1
ATOM 1948 C CA . LEU A 1 252 ? -20.656 -2.402 -6.301 1.00 52.91 252 LEU A CA 1
ATOM 1949 C C . LEU A 1 252 ? -20.105 -3.822 -6.053 1.00 52.91 252 LEU A C 1
ATOM 1951 O O . LEU A 1 252 ? -19.660 -4.472 -7.004 1.00 52.91 252 LEU A O 1
ATOM 1955 N N . PRO A 1 253 ? -20.115 -4.321 -4.805 1.00 53.75 253 PRO A N 1
ATOM 1956 C CA . PRO A 1 253 ? -19.667 -5.675 -4.487 1.00 53.75 253 PRO A CA 1
ATOM 1957 C C . PRO A 1 253 ? -20.492 -6.716 -5.247 1.00 53.75 253 PRO A C 1
ATOM 1959 O O . PRO A 1 253 ? -21.714 -6.595 -5.327 1.00 53.75 253 PRO A O 1
ATOM 1962 N N . LYS A 1 254 ? -19.835 -7.763 -5.762 1.00 51.84 254 LYS A N 1
ATOM 1963 C CA . LYS A 1 254 ? -20.514 -8.868 -6.462 1.00 51.84 254 LYS A CA 1
ATOM 1964 C C . LYS A 1 254 ? -21.376 -9.755 -5.547 1.00 51.84 254 LYS A C 1
ATOM 1966 O O . LYS A 1 254 ? -22.237 -10.449 -6.069 1.00 51.84 254 LYS A O 1
ATOM 1971 N N . ASP A 1 255 ? -21.228 -9.651 -4.223 1.00 44.16 255 ASP A N 1
ATOM 1972 C CA . ASP A 1 255 ? -21.874 -10.548 -3.248 1.00 44.16 255 ASP A CA 1
ATOM 1973 C C . ASP A 1 255 ? -22.905 -9.835 -2.349 1.00 44.16 255 ASP A C 1
ATOM 1975 O O . ASP A 1 255 ? -22.965 -10.060 -1.142 1.00 44.16 255 ASP A O 1
ATOM 1979 N N . ALA A 1 256 ? -23.715 -8.941 -2.922 1.00 37.84 256 ALA A N 1
ATOM 1980 C CA . ALA A 1 256 ? -24.916 -8.407 -2.264 1.00 37.84 256 ALA A CA 1
ATOM 1981 C C . ALA A 1 256 ? -26.199 -9.164 -2.680 1.00 37.84 256 ALA A C 1
ATOM 1983 O O . ALA A 1 256 ? -27.266 -8.555 -2.782 1.00 37.84 256 ALA A O 1
ATOM 1984 N N . ALA A 1 257 ? -26.079 -10.472 -2.944 1.00 31.39 257 ALA A N 1
ATOM 1985 C CA . ALA A 1 257 ? -27.176 -11.405 -3.202 1.00 31.39 257 ALA A CA 1
ATOM 1986 C C . ALA A 1 257 ? -27.043 -12.635 -2.297 1.00 31.39 257 ALA A C 1
ATOM 1988 O O . ALA A 1 257 ? -25.911 -13.158 -2.197 1.00 31.39 257 ALA A O 1
#